Protein AF-A0A2N1TYV4-F1 (afdb_monomer_lite)

Foldseek 3Di:
DDDDDDDDDDDVVVVVVVVVVVVVVPDPPDFDAAPPPRHTDDPPDQADPPPRHGRPPDDDDPPCPPPVVLVVVLCVLLVLLVVLLVVLVVDQLVVSLVCVVVSVVSNVVSVVVLVVSCVVDDPLSVVLSVLSVVSVVLSVVLSVLSVDPAADSQLNQLSSLLVNLLNVLSVVLSVCSVVDDDPVVSVVSVLVSVQSPDKKFFCDQFADFPQWTHGGGWIKGFNDDDDFKTKIWTNGGDDDFIAGNPRDTDGPVPDPHTRIHIDTPVSPCVGIVPVPSD

Structure (mmCIF, N/CA/C/O backbone):
data_AF-A0A2N1TYV4-F1
#
_entry.id   AF-A0A2N1TYV4-F1
#
loop_
_atom_site.group_PDB
_atom_site.id
_atom_site.type_symbol
_atom_site.label_atom_id
_atom_site.label_alt_id
_atom_site.label_comp_id
_atom_site.label_asym_id
_atom_site.label_entity_id
_atom_site.label_seq_id
_atom_site.pdbx_PDB_ins_code
_atom_site.Cartn_x
_atom_site.Cartn_y
_atom_site.Cartn_z
_atom_site.occupancy
_atom_site.B_iso_or_equiv
_atom_site.auth_seq_id
_atom_site.auth_comp_id
_atom_site.auth_asym_id
_atom_site.auth_atom_id
_atom_site.pdbx_PDB_model_num
ATOM 1 N N . MET A 1 1 ? -51.279 -30.678 -18.075 1.00 40.66 1 MET A N 1
ATOM 2 C CA . MET A 1 1 ? -51.394 -30.484 -16.613 1.00 40.66 1 MET A CA 1
ATOM 3 C C . MET A 1 1 ? -51.969 -29.100 -16.368 1.00 40.66 1 MET A C 1
ATOM 5 O O . MET A 1 1 ? -51.316 -28.131 -16.718 1.00 40.66 1 MET A O 1
ATOM 9 N N . ILE A 1 2 ? -53.198 -29.003 -15.857 1.00 36.03 2 ILE A N 1
ATOM 10 C CA . ILE A 1 2 ? -53.849 -27.727 -15.522 1.00 36.03 2 ILE A CA 1
ATOM 11 C C . ILE A 1 2 ? -53.890 -27.646 -13.993 1.00 36.03 2 ILE A C 1
ATOM 13 O O . ILE A 1 2 ? -54.521 -28.488 -13.356 1.00 36.03 2 ILE A O 1
ATOM 17 N N . PHE A 1 3 ? -53.184 -26.678 -13.405 1.00 41.69 3 PHE A N 1
ATOM 18 C CA . PHE A 1 3 ? -53.224 -26.418 -11.964 1.00 41.69 3 PHE A CA 1
ATOM 19 C C . PHE A 1 3 ? -54.455 -25.573 -11.621 1.00 41.69 3 PHE A C 1
ATOM 21 O O . PHE A 1 3 ? -54.620 -24.461 -12.113 1.00 41.69 3 PHE A O 1
ATOM 28 N N . ASN A 1 4 ? -55.313 -26.112 -10.756 1.00 40.22 4 ASN A N 1
ATOM 29 C CA . ASN A 1 4 ? -56.487 -25.438 -10.209 1.00 40.22 4 ASN A CA 1
ATOM 30 C C . ASN A 1 4 ? -56.081 -24.669 -8.940 1.00 40.22 4 ASN A C 1
ATOM 32 O O . ASN A 1 4 ? -55.798 -25.286 -7.913 1.00 40.22 4 ASN A O 1
ATOM 36 N N . TYR A 1 5 ? -56.062 -23.334 -8.986 1.00 46.06 5 TYR A N 1
ATOM 37 C CA . TYR A 1 5 ? -55.876 -22.500 -7.794 1.00 46.06 5 TYR A CA 1
ATOM 38 C C . TYR A 1 5 ? -57.239 -22.167 -7.177 1.00 46.06 5 TYR A C 1
ATOM 40 O O . TYR A 1 5 ? -58.019 -21.384 -7.714 1.00 46.06 5 TYR A O 1
ATOM 48 N N . LYS A 1 6 ? -57.533 -22.777 -6.025 1.00 46.41 6 LYS A N 1
ATOM 49 C CA . LYS A 1 6 ? -58.739 -22.508 -5.235 1.00 46.41 6 LYS A CA 1
ATOM 50 C C . LYS A 1 6 ? -58.488 -21.287 -4.345 1.00 46.41 6 LYS A C 1
ATOM 52 O O . LYS A 1 6 ? -57.764 -21.372 -3.356 1.00 46.41 6 LYS A O 1
ATOM 57 N N . THR A 1 7 ? -59.082 -20.149 -4.687 1.00 46.75 7 THR A N 1
ATOM 58 C CA . THR A 1 7 ? -59.022 -18.916 -3.891 1.00 46.75 7 THR A CA 1
ATOM 59 C C . THR A 1 7 ? -59.848 -19.064 -2.606 1.00 46.75 7 THR A C 1
ATOM 61 O O . THR A 1 7 ? -61.065 -19.251 -2.636 1.00 46.75 7 THR A O 1
ATOM 64 N N . ARG A 1 8 ? -59.191 -19.003 -1.437 1.00 55.41 8 ARG A N 1
ATOM 65 C CA . ARG A 1 8 ? -59.869 -18.891 -0.134 1.00 55.41 8 ARG A CA 1
ATOM 66 C C . ARG A 1 8 ? -60.232 -17.426 0.112 1.00 55.41 8 ARG A C 1
ATOM 68 O O . ARG A 1 8 ? -59.347 -16.582 0.205 1.00 55.41 8 ARG A O 1
ATOM 75 N N . LYS A 1 9 ? -61.529 -17.132 0.243 1.00 54.28 9 LYS A N 1
ATOM 76 C CA . LYS A 1 9 ? -62.036 -15.839 0.728 1.00 54.28 9 LYS A CA 1
ATOM 77 C C . LYS A 1 9 ? -61.594 -15.651 2.182 1.00 54.28 9 LYS A C 1
ATOM 79 O O . LYS A 1 9 ? -62.053 -16.377 3.061 1.00 54.28 9 LYS A O 1
ATOM 84 N N . ILE A 1 10 ? -60.688 -14.707 2.418 1.00 59.56 10 ILE A N 1
ATOM 85 C CA . ILE A 1 10 ? -60.281 -14.286 3.760 1.00 59.56 10 ILE A CA 1
ATOM 86 C C . ILE A 1 10 ? -61.366 -13.347 4.293 1.00 59.56 10 ILE A C 1
ATOM 88 O O . ILE A 1 10 ? -61.727 -12.366 3.645 1.00 59.56 10 ILE A O 1
ATOM 92 N N . ASP A 1 11 ? -61.922 -13.688 5.451 1.00 67.25 11 ASP A N 1
ATOM 93 C CA . ASP A 1 11 ? -63.007 -12.949 6.092 1.00 67.25 11 ASP A CA 1
ATOM 94 C C . ASP A 1 11 ? -62.459 -11.660 6.724 1.00 67.25 11 ASP A C 1
ATOM 96 O O . ASP A 1 11 ? -61.851 -11.676 7.797 1.00 67.25 11 ASP A O 1
ATOM 100 N N . MET A 1 12 ? -62.641 -10.545 6.012 1.00 63.91 12 MET A N 1
ATOM 101 C CA . MET A 1 12 ? -62.013 -9.240 6.260 1.00 63.91 12 MET A CA 1
ATOM 102 C C . MET A 1 12 ? -62.271 -8.685 7.672 1.00 63.91 12 MET A C 1
ATOM 104 O O . MET A 1 12 ? -61.463 -7.925 8.201 1.00 63.91 12 MET A O 1
ATOM 108 N N . LYS A 1 13 ? -63.363 -9.111 8.325 1.00 66.12 13 LYS A N 1
ATOM 109 C CA . LYS A 1 13 ? -63.688 -8.725 9.708 1.00 66.12 13 LYS A CA 1
ATOM 110 C C . LYS A 1 13 ? -62.785 -9.413 10.733 1.00 66.12 13 LYS A C 1
ATOM 112 O O . LYS A 1 13 ? -62.411 -8.792 11.723 1.00 66.12 13 LYS A O 1
ATOM 117 N N . LYS A 1 14 ? -62.392 -10.669 10.488 1.00 65.94 14 LYS A N 1
ATOM 118 C CA . LYS A 1 14 ? -61.470 -11.408 11.368 1.00 65.94 14 LYS A CA 1
ATOM 119 C C . LYS A 1 14 ? -60.041 -10.899 11.227 1.00 65.94 14 LYS A C 1
ATOM 121 O O . LYS A 1 14 ? -59.343 -10.791 12.230 1.00 65.94 14 LYS A O 1
ATOM 126 N N . THR A 1 15 ? -59.628 -10.524 10.016 1.00 69.06 15 THR A N 1
ATOM 127 C CA . THR A 1 15 ? -58.322 -9.892 9.787 1.00 69.06 15 THR A CA 1
ATOM 128 C C . THR A 1 15 ? -58.251 -8.508 10.421 1.00 69.06 15 THR A C 1
ATOM 130 O O . THR A 1 15 ? -57.257 -8.206 11.069 1.00 69.06 15 THR A O 1
ATOM 133 N N . MET A 1 16 ? -59.311 -7.697 10.330 1.00 69.75 16 MET A N 1
ATOM 134 C CA . MET A 1 16 ? -59.330 -6.390 10.995 1.00 69.75 16 MET A CA 1
ATOM 135 C C . MET A 1 16 ? -59.284 -6.527 12.525 1.00 69.75 16 MET A C 1
ATOM 137 O O . MET A 1 16 ? -58.519 -5.819 13.176 1.00 69.75 16 MET A O 1
ATOM 141 N N . LEU A 1 17 ? -60.017 -7.487 13.105 1.00 74.56 17 LEU A N 1
ATOM 142 C CA . LEU A 1 17 ? -59.975 -7.752 14.548 1.00 74.56 17 LEU A CA 1
ATOM 143 C C . LEU A 1 17 ? -58.575 -8.204 15.010 1.00 74.56 17 LEU A C 1
ATOM 145 O O . LEU A 1 17 ? -58.074 -7.709 16.015 1.00 74.56 17 LEU A O 1
ATOM 149 N N . LEU A 1 18 ? -57.924 -9.098 14.256 1.00 73.19 18 LEU A N 1
ATOM 150 C CA . LEU A 1 18 ? -56.581 -9.600 14.572 1.00 73.19 18 LEU A CA 1
ATOM 151 C C . LEU A 1 18 ? -55.498 -8.521 14.449 1.00 73.19 18 LEU A C 1
ATOM 153 O O . LEU A 1 18 ? -54.615 -8.457 15.298 1.00 73.19 18 LEU A O 1
ATOM 157 N N . VAL A 1 19 ? -55.585 -7.643 13.446 1.00 75.88 19 VAL A N 1
ATOM 158 C CA . VAL A 1 19 ? -54.647 -6.518 13.291 1.00 75.88 19 VAL A CA 1
ATOM 159 C C . VAL A 1 19 ? -54.827 -5.501 14.420 1.00 75.88 19 VAL A C 1
ATOM 161 O O . VAL A 1 19 ? -53.843 -5.037 14.989 1.00 75.88 19 VAL A O 1
ATOM 164 N N . THR A 1 20 ? -56.069 -5.207 14.816 1.00 71.62 20 THR A N 1
ATOM 165 C CA . THR A 1 20 ? -56.343 -4.254 15.908 1.00 71.62 20 THR A CA 1
ATOM 166 C C . THR A 1 20 ? -55.883 -4.801 17.267 1.00 71.62 20 THR A C 1
ATOM 168 O O . THR A 1 20 ? -55.319 -4.063 18.072 1.00 71.62 20 THR A O 1
ATOM 171 N N . LEU A 1 21 ? -56.051 -6.107 17.509 1.00 70.38 21 LEU A N 1
ATOM 172 C CA . LEU A 1 21 ? -55.575 -6.768 18.729 1.00 70.38 21 LEU A CA 1
ATOM 173 C C . LEU A 1 21 ? -54.038 -6.841 18.792 1.00 70.38 21 LEU A C 1
ATOM 175 O O . LEU A 1 21 ? -53.466 -6.683 19.866 1.00 70.38 21 LEU A O 1
ATOM 179 N N . ALA A 1 22 ? -53.368 -7.018 17.648 1.00 66.12 22 ALA A N 1
ATOM 180 C CA . ALA A 1 22 ? -51.907 -7.007 17.567 1.00 66.12 22 ALA A CA 1
ATOM 181 C C . ALA A 1 22 ? -51.304 -5.615 17.841 1.00 66.12 22 ALA A C 1
ATOM 183 O O . ALA A 1 22 ? -50.242 -5.523 18.450 1.00 66.12 22 ALA A O 1
ATOM 184 N N . LEU A 1 23 ? -51.992 -4.533 17.455 1.00 62.53 23 LEU A N 1
ATOM 185 C CA . LEU A 1 23 ? -51.553 -3.157 17.727 1.00 62.53 23 LEU A CA 1
ATOM 186 C C . LEU A 1 23 ? -51.703 -2.748 19.203 1.00 62.53 23 LEU A C 1
ATOM 188 O O . LEU A 1 23 ? -50.881 -1.986 19.704 1.00 62.53 23 LEU A O 1
ATOM 192 N N . LEU A 1 24 ? -52.705 -3.270 19.919 1.00 56.00 24 LEU A N 1
ATOM 193 C CA . LEU A 1 24 ? -52.936 -2.953 21.338 1.00 56.00 24 LEU A CA 1
ATOM 194 C C . LEU A 1 24 ? -51.957 -3.647 22.299 1.00 56.00 24 LEU A C 1
ATOM 196 O O . LEU A 1 24 ? -51.773 -3.185 23.421 1.00 56.00 24 LEU A O 1
ATOM 200 N N . LEU A 1 25 ? -51.310 -4.734 21.872 1.00 58.38 25 LEU A N 1
ATOM 201 C CA . LEU A 1 25 ? -50.328 -5.465 22.683 1.00 58.38 25 LEU A CA 1
ATOM 202 C C . LEU A 1 25 ? -48.894 -4.913 22.553 1.00 58.38 25 LEU A C 1
ATOM 204 O O . LEU A 1 25 ? -47.993 -5.419 23.215 1.00 58.38 25 LEU A O 1
ATOM 208 N N . ALA A 1 26 ? -48.672 -3.883 21.726 1.00 53.16 26 ALA A N 1
ATOM 209 C CA . ALA A 1 26 ? -47.344 -3.329 21.445 1.00 53.16 26 ALA A CA 1
ATOM 210 C C . ALA A 1 26 ? -46.964 -2.090 22.286 1.00 53.16 26 ALA A C 1
ATOM 212 O O . ALA A 1 26 ? -45.829 -1.626 22.203 1.00 53.16 26 ALA A O 1
ATOM 213 N N . SER A 1 27 ? -47.866 -1.536 23.105 1.00 47.41 27 SER A N 1
ATOM 214 C CA . SER A 1 27 ? -47.583 -0.340 23.914 1.00 47.41 27 SER A CA 1
ATOM 215 C C . SER A 1 27 ? -47.183 -0.691 25.351 1.00 47.41 27 SER A C 1
ATOM 217 O O . SER A 1 27 ? -47.963 -0.522 26.290 1.00 47.41 27 SER A O 1
ATOM 219 N N . SER A 1 28 ? -45.951 -1.164 25.531 1.00 46.41 28 SER A N 1
ATOM 220 C CA . SER A 1 28 ? -45.325 -1.299 26.851 1.00 46.41 28 SER A CA 1
ATOM 221 C C . SER A 1 28 ? -44.710 0.038 27.274 1.00 46.41 28 SER A C 1
ATOM 223 O O . SER A 1 28 ? -43.524 0.279 27.069 1.00 46.41 28 SER A O 1
ATOM 225 N N . SER A 1 29 ? -45.508 0.938 27.851 1.00 51.38 29 SER A N 1
ATOM 226 C CA . SER A 1 29 ? -44.981 2.155 28.484 1.00 51.38 29 SER A CA 1
ATOM 227 C C . SER A 1 29 ? -44.425 1.812 29.870 1.00 51.38 29 SER A C 1
ATOM 229 O O . SER A 1 29 ? -45.165 1.775 30.854 1.00 51.38 29 SER A O 1
ATOM 231 N N . PHE A 1 30 ? -43.124 1.534 29.960 1.00 55.66 30 PHE A N 1
ATOM 232 C CA . PHE A 1 30 ? -42.442 1.348 31.242 1.00 55.66 30 PHE A CA 1
ATOM 233 C C . PHE A 1 30 ? -42.174 2.712 31.886 1.00 55.66 30 PHE A C 1
ATOM 235 O O . PHE A 1 30 ? -41.224 3.401 31.542 1.00 55.66 30 PHE A O 1
ATOM 242 N N . ALA A 1 31 ? -43.027 3.114 32.829 1.00 57.47 31 ALA A N 1
ATOM 243 C CA . ALA A 1 31 ? -42.798 4.307 33.637 1.00 57.47 31 ALA A CA 1
ATOM 244 C C . ALA A 1 31 ? -41.736 4.030 34.716 1.00 57.47 31 ALA A C 1
ATOM 246 O O . ALA A 1 31 ? -41.945 3.176 35.580 1.00 57.47 31 ALA A O 1
ATOM 247 N N . ALA A 1 32 ? -40.629 4.774 34.705 1.00 69.69 32 ALA A N 1
ATOM 248 C CA . ALA A 1 32 ? -39.629 4.727 35.770 1.00 69.69 32 ALA A CA 1
ATOM 249 C C . ALA A 1 32 ? -40.076 5.564 36.987 1.00 69.69 32 ALA A C 1
ATOM 251 O O . ALA A 1 32 ? -40.566 6.688 36.851 1.00 69.69 32 ALA A O 1
ATOM 252 N N . PHE A 1 33 ? -39.896 5.034 38.199 1.00 80.75 33 PHE A N 1
ATOM 253 C CA . PHE A 1 33 ? -40.205 5.727 39.455 1.00 80.75 33 PHE A CA 1
ATOM 254 C C . PHE A 1 33 ? -38.926 6.006 40.244 1.00 80.75 33 PHE A C 1
ATOM 256 O O . PHE A 1 33 ? -38.007 5.192 40.276 1.00 80.75 33 PHE A O 1
ATOM 263 N N . CYS A 1 34 ? -38.869 7.156 40.917 1.00 83.75 34 CYS A N 1
ATOM 264 C CA . CYS A 1 34 ? -37.735 7.504 41.764 1.00 83.75 34 CYS A CA 1
ATOM 265 C C . CYS A 1 34 ? -37.660 6.594 42.997 1.00 83.75 34 CYS A C 1
ATOM 267 O O . CYS A 1 34 ? -38.568 6.606 43.828 1.00 83.75 34 CYS A O 1
ATOM 269 N N . SER A 1 35 ? -36.536 5.896 43.171 1.00 81.81 35 SER A N 1
ATOM 270 C CA . SER A 1 35 ? -36.273 5.004 44.312 1.00 81.81 35 SER A CA 1
ATOM 271 C C . SER A 1 35 ? -36.321 5.703 45.675 1.00 81.81 35 SER A C 1
ATOM 273 O O . SER A 1 35 ? -36.620 5.068 46.681 1.00 81.81 35 SER A O 1
ATOM 275 N N . LYS A 1 36 ? -36.061 7.017 45.725 1.00 84.06 36 LYS A N 1
ATOM 276 C CA . LYS A 1 36 ? -36.033 7.786 46.978 1.00 84.06 36 LYS A CA 1
ATOM 277 C C . LYS A 1 36 ? -37.386 8.366 47.385 1.00 84.06 36 LYS A C 1
ATOM 279 O O . LYS A 1 36 ? -37.678 8.439 48.572 1.00 84.06 36 LYS A O 1
ATOM 284 N N . CYS A 1 37 ? -38.187 8.846 46.431 1.00 87.62 37 CYS A N 1
ATOM 285 C CA . CYS A 1 37 ? -39.418 9.590 46.745 1.00 87.62 37 CYS A CA 1
ATOM 286 C C . CYS A 1 37 ? -40.684 9.073 46.048 1.00 87.62 37 CYS A C 1
ATOM 288 O O . CYS A 1 37 ? -41.755 9.647 46.244 1.00 87.62 37 CYS A O 1
ATOM 290 N N . GLY A 1 38 ? -40.575 8.039 45.210 1.00 80.31 38 GLY A N 1
ATOM 291 C CA . GLY A 1 38 ? -41.698 7.436 44.489 1.00 80.31 38 GLY A CA 1
ATOM 292 C C . GLY A 1 38 ? -42.293 8.299 43.372 1.00 80.31 38 GLY A C 1
ATOM 293 O O . GLY A 1 38 ? -43.291 7.913 42.772 1.00 80.31 38 GLY A O 1
ATOM 294 N N . TYR A 1 39 ? -41.719 9.469 43.074 1.00 84.25 39 TYR A N 1
ATOM 295 C CA . TYR A 1 39 ? -42.216 10.333 42.003 1.00 84.25 39 TYR A CA 1
ATOM 296 C C . TYR A 1 39 ? -41.942 9.721 40.624 1.00 84.25 39 TYR A C 1
ATOM 298 O O . TYR A 1 39 ? -40.848 9.203 40.384 1.00 84.25 39 TYR A O 1
ATOM 306 N N . LYS A 1 40 ? -42.927 9.800 39.720 1.00 84.06 40 LYS A N 1
ATOM 307 C CA . LYS A 1 40 ? -42.811 9.312 38.342 1.00 84.06 40 LYS A CA 1
ATOM 308 C C . LYS A 1 40 ? -41.812 10.175 37.571 1.00 84.06 40 LYS A C 1
ATOM 310 O O . LYS A 1 40 ? -41.992 11.387 37.455 1.00 84.06 40 LYS A O 1
ATOM 315 N N . ALA A 1 41 ? -40.759 9.545 37.075 1.00 77.25 41 ALA A N 1
ATOM 316 C CA . ALA A 1 41 ? -39.762 10.173 36.229 1.00 77.25 41 ALA A CA 1
ATOM 317 C C . ALA A 1 41 ? -40.273 10.234 34.781 1.00 77.25 41 ALA A C 1
ATOM 319 O O . ALA A 1 41 ? -41.042 9.370 34.359 1.00 77.25 41 ALA A O 1
ATOM 320 N N . GLY A 1 42 ? -39.879 11.269 34.037 1.00 73.38 42 GLY A N 1
ATOM 321 C CA . GLY A 1 42 ? -40.052 11.268 32.583 1.00 73.38 42 GLY A CA 1
ATOM 322 C C . GLY A 1 42 ? -39.060 10.294 31.951 1.00 73.38 42 GLY A C 1
ATOM 323 O O . GLY A 1 42 ? -37.977 10.100 32.510 1.00 73.38 42 GLY A O 1
ATOM 324 N N . ASP A 1 43 ? -39.421 9.720 30.804 1.00 67.31 43 ASP A N 1
ATOM 325 C CA . ASP A 1 43 ? -38.725 8.580 30.184 1.00 67.31 43 ASP A CA 1
ATOM 326 C C . ASP A 1 43 ? -37.226 8.833 29.885 1.00 67.31 43 ASP A C 1
ATOM 328 O O . ASP A 1 43 ? -36.468 7.879 29.758 1.00 67.31 43 ASP A O 1
ATOM 332 N N . GLU A 1 44 ? -36.763 10.094 29.889 1.00 70.94 44 GLU A N 1
ATOM 333 C CA . GLU A 1 44 ? -35.345 10.473 29.712 1.00 70.94 44 GLU A CA 1
ATOM 334 C C . GLU A 1 44 ? -34.773 11.379 30.824 1.00 70.94 44 GLU A C 1
ATOM 336 O O . GLU A 1 44 ? -33.766 12.070 30.654 1.00 70.94 44 GLU A O 1
ATOM 341 N N . SER A 1 45 ? -35.410 11.428 31.996 1.00 68.75 45 SER A N 1
ATOM 342 C CA . SER A 1 45 ? -34.924 12.277 33.092 1.00 68.75 45 SER A CA 1
ATOM 343 C C . SER A 1 45 ? -33.769 11.623 33.866 1.00 68.75 45 SER A C 1
ATOM 345 O O . SER A 1 45 ? -33.939 10.614 34.537 1.00 68.75 45 SER A O 1
ATOM 347 N N . VAL A 1 46 ? -32.578 12.234 33.817 1.00 81.00 46 VAL A N 1
ATOM 348 C CA . VAL A 1 46 ? -31.373 11.784 34.558 1.00 81.00 46 VAL A CA 1
ATOM 349 C C . VAL A 1 46 ? -31.488 12.058 36.069 1.00 81.00 46 VAL A C 1
ATOM 351 O O . VAL A 1 46 ? -30.863 11.398 36.903 1.00 81.00 46 VAL A O 1
ATOM 354 N N . PHE A 1 47 ? -32.325 13.027 36.442 1.00 85.88 47 PHE A N 1
ATOM 355 C CA . PHE A 1 47 ? -32.568 13.430 37.823 1.00 85.88 47 PHE A CA 1
ATOM 356 C C . PHE A 1 47 ? -34.065 13.470 38.113 1.00 85.88 47 PHE A C 1
ATOM 358 O O . PHE A 1 47 ? -34.864 13.907 37.285 1.00 85.88 47 PHE A O 1
ATOM 365 N N . CYS A 1 48 ? -34.451 13.071 39.326 1.00 86.38 48 CYS A N 1
ATOM 366 C CA . CYS A 1 48 ? -35.824 13.233 39.782 1.00 86.38 48 CYS A CA 1
ATOM 367 C C . CYS A 1 48 ? -36.161 14.723 39.925 1.00 86.38 48 CYS A C 1
ATOM 369 O O . CYS A 1 48 ? -35.589 15.412 40.771 1.00 86.38 48 CYS A O 1
ATOM 371 N N . SER A 1 49 ? -37.155 15.198 39.175 1.00 85.81 49 SER A N 1
ATOM 372 C CA . SER A 1 49 ? -37.608 16.596 39.207 1.00 85.81 49 SER A CA 1
ATOM 373 C C . SER A 1 49 ? -38.192 17.042 40.552 1.00 85.81 49 SER A C 1
ATOM 375 O O . SER A 1 49 ? -38.333 18.238 40.787 1.00 85.81 49 SER A O 1
ATOM 377 N N . LYS A 1 50 ? -38.519 16.102 41.450 1.00 86.81 50 LYS A N 1
ATOM 378 C CA . LYS A 1 50 ? -39.094 16.403 42.766 1.00 86.81 50 LYS A CA 1
ATOM 379 C C . LYS A 1 50 ? -38.070 16.436 43.901 1.00 86.81 50 LYS A C 1
ATOM 381 O O . LYS A 1 50 ? -38.173 17.288 44.774 1.00 86.81 50 LYS A O 1
ATOM 386 N N . CYS A 1 51 ? -37.114 15.506 43.934 1.00 87.81 51 CYS A N 1
ATOM 387 C CA . CYS A 1 51 ? -36.173 15.381 45.059 1.00 87.81 51 CYS A CA 1
ATOM 388 C C . CYS A 1 51 ? -34.695 15.512 44.664 1.00 87.81 51 CYS A C 1
ATOM 390 O O . CYS A 1 51 ? -33.824 15.292 45.506 1.00 87.81 51 CYS A O 1
ATOM 392 N N . GLY A 1 52 ? -34.404 15.797 43.389 1.00 80.31 52 GLY A N 1
ATOM 393 C CA . GLY A 1 52 ? -33.050 16.006 42.863 1.00 80.31 52 GLY A CA 1
ATOM 394 C C . GLY A 1 52 ? -32.146 14.771 42.900 1.00 80.31 52 GLY A C 1
ATOM 395 O O . GLY A 1 52 ? -30.960 14.862 42.605 1.00 80.31 52 GLY A O 1
ATOM 396 N N . THR A 1 53 ? -32.675 13.608 43.285 1.00 85.44 53 THR A N 1
ATOM 397 C CA . THR A 1 53 ? -31.891 12.371 43.363 1.00 85.44 53 THR A CA 1
ATOM 398 C C . THR A 1 53 ? -31.624 11.861 41.958 1.00 85.44 53 THR A C 1
ATOM 400 O O . THR A 1 53 ? -32.557 11.762 41.155 1.00 85.44 53 THR A O 1
ATOM 403 N N . LYS A 1 54 ? -30.349 11.577 41.668 1.00 84.06 54 LYS A N 1
ATOM 404 C CA . LYS A 1 54 ? -29.931 10.953 40.414 1.00 84.06 54 LYS A CA 1
ATOM 405 C C . LYS A 1 54 ? -30.669 9.627 40.288 1.00 84.06 54 LYS A C 1
ATOM 407 O O . LYS A 1 54 ? -30.685 8.839 41.231 1.00 84.06 54 LYS A O 1
ATOM 412 N N . LEU A 1 55 ? -31.355 9.440 39.171 1.00 82.75 55 LEU A N 1
ATOM 413 C CA . LEU A 1 55 ? -32.002 8.172 38.896 1.00 82.75 55 LEU A CA 1
ATOM 414 C C . LEU A 1 55 ? -30.908 7.254 38.375 1.00 82.75 55 LEU A C 1
ATOM 416 O O . LEU A 1 55 ? -30.280 7.552 37.358 1.00 82.75 55 LEU A O 1
ATOM 420 N N . ASP A 1 56 ? -30.631 6.185 39.117 1.00 66.00 56 ASP A N 1
ATOM 421 C CA . ASP A 1 56 ? -29.758 5.122 38.646 1.00 66.00 56 ASP A CA 1
ATOM 422 C C . ASP A 1 56 ? -30.485 4.457 37.481 1.00 66.00 56 ASP A C 1
ATOM 424 O O . ASP A 1 56 ? -31.324 3.576 37.659 1.00 66.00 56 ASP A O 1
ATOM 428 N N . GLY A 1 57 ? -30.228 4.957 36.273 1.00 60.72 57 GLY A N 1
ATOM 429 C CA . GLY A 1 57 ? -30.587 4.280 35.042 1.00 60.72 57 GLY A CA 1
ATOM 430 C C . GLY A 1 57 ? -29.851 2.949 35.025 1.00 60.72 57 GLY A C 1
ATOM 431 O O . GLY A 1 57 ? -28.710 2.866 34.582 1.00 60.72 57 GLY A O 1
ATOM 432 N N . SER A 1 58 ? -30.467 1.918 35.591 1.00 45.53 58 SER A N 1
ATOM 433 C CA . SER A 1 58 ? -29.927 0.571 35.588 1.00 45.53 58 SER A CA 1
ATOM 434 C C . SER A 1 58 ? -31.069 -0.432 35.632 1.00 45.53 58 SER A C 1
ATOM 436 O O . SER A 1 58 ? -31.821 -0.485 36.600 1.00 45.53 58 SER A O 1
ATOM 438 N N . ALA A 1 59 ? -31.192 -1.266 34.603 1.00 41.44 59 ALA A N 1
ATOM 439 C CA . ALA A 1 59 ? -30.449 -2.523 34.621 1.00 41.44 59 ALA A CA 1
ATOM 440 C C . ALA A 1 59 ? -30.735 -3.364 33.363 1.00 41.44 59 ALA A C 1
ATOM 442 O O . ALA A 1 59 ? -31.872 -3.463 32.913 1.00 41.44 59 ALA A O 1
ATOM 443 N N . ALA A 1 60 ? -29.677 -4.026 32.885 1.00 36.78 60 ALA A N 1
ATOM 444 C CA . ALA A 1 60 ? -29.664 -5.132 31.927 1.00 36.78 60 ALA A CA 1
ATOM 445 C C . ALA A 1 60 ? -29.934 -4.801 30.446 1.00 36.78 60 ALA A C 1
ATOM 447 O O . ALA A 1 60 ? -30.864 -5.300 29.825 1.00 36.78 60 ALA A O 1
ATOM 448 N N . ASN A 1 61 ? -28.991 -4.098 29.826 1.00 34.22 61 ASN A N 1
ATOM 449 C CA . ASN A 1 61 ? -28.245 -4.796 28.784 1.00 34.22 61 ASN A CA 1
ATOM 450 C C . ASN A 1 61 ? -26.795 -4.856 29.249 1.00 34.22 61 ASN A C 1
ATOM 452 O O . ASN A 1 61 ? -26.199 -3.829 29.574 1.00 34.22 61 ASN A O 1
ATOM 456 N N . ASP A 1 62 ? -26.283 -6.078 29.347 1.00 38.25 62 ASP A N 1
ATOM 457 C CA . ASP A 1 62 ? -24.872 -6.383 29.524 1.00 38.25 62 ASP A CA 1
ATOM 458 C C . ASP A 1 62 ? -24.003 -5.516 28.615 1.00 38.25 62 ASP A C 1
ATOM 460 O O . ASP A 1 62 ? -24.450 -5.045 27.570 1.00 38.25 62 ASP A O 1
ATOM 464 N N . SER A 1 63 ? -22.741 -5.365 29.002 1.00 40.25 63 SER A N 1
ATOM 465 C CA . SER A 1 63 ? -21.617 -4.877 28.207 1.00 40.25 63 SER A CA 1
ATOM 466 C C . SER A 1 63 ? -21.636 -5.355 26.744 1.00 40.25 63 SER A C 1
ATOM 468 O O . SER A 1 63 ? -20.924 -6.272 26.343 1.00 40.25 63 SER A O 1
ATOM 470 N N . LYS A 1 64 ? -22.440 -4.676 25.940 1.00 38.22 64 LYS A N 1
ATOM 471 C CA . LYS A 1 64 ? -22.280 -4.425 24.523 1.00 38.22 64 LYS A CA 1
ATOM 472 C C . LYS A 1 64 ? -22.211 -2.912 24.430 1.00 38.22 64 LYS A C 1
ATOM 474 O O . LYS A 1 64 ? -23.198 -2.257 24.115 1.00 38.22 64 LYS A O 1
ATOM 479 N N . HIS A 1 65 ? -21.030 -2.354 24.695 1.00 45.66 65 HIS A N 1
ATOM 480 C CA . HIS A 1 65 ? -20.621 -1.245 23.840 1.00 45.66 65 HIS A CA 1
ATOM 481 C C . HIS A 1 65 ? -20.784 -1.815 22.432 1.00 45.66 65 HIS A C 1
ATOM 483 O O . HIS A 1 65 ? -20.201 -2.867 22.148 1.00 45.66 65 HIS A O 1
ATOM 489 N N . SER A 1 66 ? -21.763 -1.316 21.673 1.00 59.53 66 SER A N 1
ATOM 490 C CA . SER A 1 66 ? -22.179 -2.020 20.469 1.00 59.53 66 SER A CA 1
ATOM 491 C C . SER A 1 66 ? -20.947 -2.110 19.575 1.00 59.53 66 SER A C 1
ATOM 493 O O . SER A 1 66 ? -20.186 -1.154 19.470 1.00 59.53 66 SER A O 1
ATOM 495 N N . GLU A 1 67 ? -20.689 -3.275 18.992 1.00 64.38 67 GLU A N 1
ATOM 496 C CA . GLU A 1 67 ? -19.560 -3.480 18.079 1.00 64.38 67 GLU A CA 1
ATOM 497 C C . GLU A 1 67 ? -19.518 -2.394 16.982 1.00 64.38 67 GLU A C 1
ATOM 499 O O . GLU A 1 67 ? -18.456 -1.940 16.560 1.00 64.38 67 GLU A O 1
ATOM 504 N N . THR A 1 68 ? -20.698 -1.898 16.605 1.00 71.25 68 THR A N 1
ATOM 505 C CA . THR A 1 68 ? -20.916 -0.748 15.722 1.00 71.25 68 THR A CA 1
ATOM 506 C C . THR A 1 68 ? -20.341 0.562 16.276 1.00 71.25 68 THR A C 1
ATOM 508 O O . THR A 1 68 ? -19.803 1.358 15.512 1.00 71.25 68 THR A O 1
ATOM 511 N N . ASP A 1 69 ? -20.415 0.788 17.588 1.00 85.38 69 ASP A N 1
ATOM 512 C CA . ASP A 1 69 ? -19.957 2.012 18.256 1.00 85.38 69 ASP A CA 1
ATOM 513 C C . ASP A 1 69 ? -18.426 2.071 18.290 1.00 85.38 69 ASP A C 1
ATOM 515 O O . ASP A 1 69 ? -17.834 3.116 18.023 1.00 85.38 69 ASP A O 1
ATOM 519 N N . THR A 1 70 ? -17.768 0.939 18.569 1.00 91.88 70 THR A N 1
ATOM 520 C CA . THR A 1 70 ? -16.300 0.846 18.550 1.00 91.88 70 THR A CA 1
ATOM 521 C C . THR A 1 70 ? -15.756 1.042 17.138 1.00 91.88 70 THR A C 1
ATOM 523 O O . THR A 1 70 ? -14.786 1.774 16.955 1.00 91.88 70 THR A O 1
ATOM 526 N N . LEU A 1 71 ? -16.398 0.454 16.123 1.00 94.12 71 LEU A N 1
ATOM 527 C CA . LEU A 1 71 ? -16.000 0.651 14.728 1.00 94.12 71 LEU A CA 1
ATOM 528 C C . LEU A 1 71 ? -16.179 2.094 14.258 1.00 94.12 71 LEU A C 1
ATOM 530 O O . LEU A 1 71 ? -15.292 2.618 13.585 1.00 94.12 71 LEU A O 1
ATOM 534 N N . ALA A 1 72 ? -17.285 2.741 14.631 1.00 94.25 72 ALA A N 1
ATOM 535 C CA . ALA A 1 72 ? -17.507 4.149 14.321 1.00 94.25 72 ALA A CA 1
ATOM 536 C C . ALA A 1 72 ? -16.427 5.036 14.956 1.00 94.25 72 ALA A C 1
ATOM 538 O O . ALA A 1 72 ? -15.904 5.936 14.302 1.00 94.25 72 ALA A O 1
ATOM 539 N N . LEU A 1 73 ? -16.042 4.742 16.201 1.00 95.44 73 LEU A N 1
ATOM 540 C CA . LEU A 1 73 ? -14.970 5.457 16.883 1.00 95.44 73 LEU A CA 1
ATOM 541 C C . LEU A 1 73 ? -13.602 5.227 16.217 1.00 95.44 73 LEU A C 1
ATOM 543 O O . LEU A 1 73 ? -12.842 6.174 16.048 1.00 95.44 73 LEU A O 1
ATOM 547 N N . ILE A 1 74 ? -13.286 3.997 15.799 1.00 97.25 74 ILE A N 1
ATOM 548 C CA . ILE A 1 74 ? -12.054 3.702 15.044 1.00 97.25 74 ILE A CA 1
ATOM 549 C C . ILE A 1 74 ? -12.026 4.505 13.737 1.00 97.25 74 ILE A C 1
ATOM 551 O O . ILE A 1 74 ? -11.021 5.146 13.436 1.00 97.25 74 ILE A O 1
ATOM 555 N N . ASP A 1 75 ? -13.123 4.499 12.976 1.00 96.50 75 ASP A N 1
ATOM 556 C CA . ASP A 1 75 ? -13.214 5.225 11.706 1.00 96.50 75 ASP A CA 1
ATOM 557 C C . ASP A 1 75 ? -13.066 6.744 11.891 1.00 96.50 75 ASP A C 1
ATOM 559 O O . ASP A 1 75 ? -12.376 7.381 11.096 1.00 96.50 75 ASP A O 1
ATOM 563 N N . ASP A 1 76 ? -13.642 7.307 12.957 1.00 97.00 76 ASP A N 1
ATOM 564 C CA . ASP A 1 76 ? -13.461 8.711 13.348 1.00 97.00 76 ASP A CA 1
ATOM 565 C C . ASP A 1 76 ? -11.989 9.028 13.653 1.00 97.00 76 ASP A C 1
ATOM 567 O O . ASP A 1 76 ? -11.399 9.938 13.067 1.00 97.00 76 ASP A O 1
ATOM 571 N N . LYS A 1 77 ? -11.333 8.226 14.501 1.00 97.94 77 LYS A N 1
ATOM 572 C CA . LYS A 1 77 ? -9.933 8.479 14.880 1.00 97.94 77 LYS A CA 1
ATOM 573 C C . LYS A 1 77 ? -8.952 8.309 13.723 1.00 97.94 77 LYS A C 1
ATOM 575 O O . LYS A 1 77 ? -7.921 8.986 13.701 1.00 97.94 77 LYS A O 1
ATOM 580 N N . PHE A 1 78 ? -9.278 7.476 12.740 1.00 98.44 78 PHE A N 1
ATOM 581 C CA . PHE A 1 78 ? -8.493 7.310 11.518 1.00 98.44 78 PHE A CA 1
ATOM 582 C C . PHE A 1 78 ? -8.983 8.156 10.332 1.00 98.44 78 PHE A C 1
ATOM 584 O O . PHE A 1 78 ? -8.404 8.044 9.246 1.00 98.44 78 PHE A O 1
ATOM 591 N N . SER A 1 79 ? -9.962 9.053 10.512 1.00 98.00 79 SER A N 1
ATOM 592 C CA . SER A 1 79 ? -10.435 9.932 9.432 1.00 98.00 79 SER A CA 1
ATOM 593 C C . SER A 1 79 ? -9.299 10.708 8.749 1.00 98.00 79 SER A C 1
ATOM 595 O O . SER A 1 79 ? -9.262 10.680 7.522 1.00 98.00 79 SER A O 1
ATOM 597 N N . PRO A 1 80 ? -8.284 11.265 9.454 1.00 98.44 80 PRO A N 1
ATOM 598 C CA . PRO A 1 80 ? -7.200 11.988 8.786 1.00 98.44 80 PRO A CA 1
ATOM 599 C C . PRO A 1 80 ? -6.384 11.115 7.822 1.00 98.44 80 PRO A C 1
ATOM 601 O O . PRO A 1 80 ? -5.871 11.608 6.819 1.00 98.44 80 PRO A O 1
ATOM 604 N N . VAL A 1 81 ? -6.271 9.811 8.102 1.00 98.38 81 VAL A N 1
ATOM 605 C CA . VAL A 1 81 ? -5.582 8.850 7.227 1.00 98.38 81 VAL A CA 1
ATOM 606 C C . VAL A 1 81 ? -6.403 8.605 5.962 1.00 98.38 81 VAL A C 1
ATOM 608 O O . VAL A 1 81 ? -5.854 8.594 4.861 1.00 98.38 81 VAL A O 1
ATOM 611 N N . ASN A 1 82 ? -7.719 8.437 6.111 1.00 97.81 82 ASN A N 1
ATOM 612 C CA . ASN A 1 82 ? -8.641 8.246 4.991 1.00 97.81 82 ASN A CA 1
ATOM 613 C C . ASN A 1 82 ? -8.750 9.509 4.126 1.00 97.81 82 ASN A C 1
ATOM 615 O O . ASN A 1 82 ? -8.689 9.424 2.901 1.00 97.81 82 ASN A O 1
ATOM 619 N N . ASP A 1 83 ? -8.848 10.677 4.755 1.00 97.75 83 ASP A N 1
ATOM 620 C CA . ASP A 1 83 ? -8.939 11.962 4.070 1.00 97.75 83 ASP A CA 1
ATOM 621 C C . ASP A 1 83 ? -7.663 12.244 3.267 1.00 97.75 83 ASP A C 1
ATOM 623 O O . ASP A 1 83 ? -7.738 12.692 2.119 1.00 97.75 83 ASP A O 1
ATOM 627 N N . PHE A 1 84 ? -6.485 11.916 3.815 1.00 97.56 84 PHE A N 1
ATOM 628 C CA . PHE A 1 84 ? -5.237 12.047 3.066 1.00 97.56 84 PHE A CA 1
ATOM 629 C C . PHE A 1 84 ? -5.134 11.043 1.914 1.00 97.56 84 PHE A C 1
ATOM 631 O O . PHE A 1 84 ? -4.679 11.406 0.833 1.00 97.56 84 PHE A O 1
ATOM 638 N N . GLU A 1 85 ? -5.590 9.800 2.086 1.00 97.06 85 GLU A N 1
ATOM 639 C CA . GLU A 1 85 ? -5.671 8.851 0.971 1.00 97.06 85 GLU A CA 1
ATOM 640 C C . GLU A 1 85 ? -6.562 9.389 -0.167 1.00 97.06 85 GLU A C 1
ATOM 642 O O . GLU A 1 85 ? -6.163 9.361 -1.332 1.00 97.06 85 GLU A O 1
ATOM 647 N N . ILE A 1 86 ? -7.748 9.919 0.152 1.00 95.69 86 ILE A N 1
ATOM 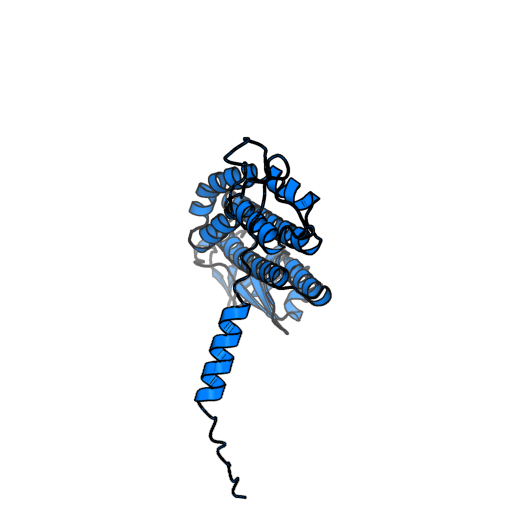648 C CA . ILE A 1 86 ? -8.646 10.534 -0.840 1.00 95.69 86 ILE A CA 1
ATOM 649 C C . ILE A 1 86 ? -7.952 11.715 -1.533 1.00 95.69 86 ILE A C 1
ATOM 651 O O . ILE A 1 86 ? -8.050 11.886 -2.755 1.00 95.69 86 ILE A O 1
ATOM 655 N N . PHE A 1 87 ? -7.209 12.516 -0.769 1.00 94.94 87 PHE A N 1
ATOM 656 C CA . PHE A 1 87 ? -6.416 13.610 -1.310 1.00 94.94 87 PHE A CA 1
ATOM 657 C C . PHE A 1 87 ? -5.355 13.116 -2.303 1.00 94.94 87 PHE A C 1
ATOM 659 O O . PHE A 1 87 ? -5.222 13.686 -3.386 1.00 94.94 87 PHE A O 1
ATOM 666 N N . VAL A 1 88 ? -4.666 12.013 -1.991 1.00 92.31 88 VAL A N 1
ATOM 667 C CA . VAL A 1 88 ? -3.689 11.374 -2.887 1.00 92.31 88 VAL A CA 1
ATOM 668 C C . VAL A 1 88 ? -4.324 10.945 -4.210 1.00 92.31 88 VAL A C 1
ATOM 670 O O . VAL A 1 88 ? -3.709 11.132 -5.255 1.00 92.31 88 VAL A O 1
ATOM 673 N N . TYR A 1 89 ? -5.556 10.428 -4.211 1.00 90.88 89 TYR A N 1
ATOM 674 C CA . TYR A 1 89 ? -6.230 10.040 -5.459 1.00 90.88 89 TYR A CA 1
ATOM 675 C C . TYR A 1 89 ? -6.677 11.218 -6.330 1.00 90.88 89 TYR A C 1
ATOM 677 O O . TYR A 1 89 ? -6.905 11.040 -7.526 1.00 90.88 89 TYR A O 1
ATOM 685 N N . SER A 1 90 ? -6.827 12.405 -5.746 1.00 90.44 90 SER A N 1
ATOM 686 C CA . SER A 1 90 ? -7.369 13.589 -6.425 1.00 90.44 90 SER A CA 1
ATOM 687 C C . SER A 1 90 ? -6.319 14.653 -6.751 1.00 90.44 90 SER A C 1
ATOM 689 O O . SER A 1 90 ? -6.632 15.633 -7.425 1.00 90.44 90 SER A O 1
ATOM 691 N N . SER A 1 91 ? -5.077 14.463 -6.303 1.00 90.38 91 SER A N 1
ATOM 692 C CA . SER A 1 91 ? -4.010 15.460 -6.383 1.00 90.38 91 SER A CA 1
ATOM 693 C C . SER A 1 91 ? -2.729 14.893 -6.992 1.00 90.38 91 SER A C 1
ATOM 695 O O . SER A 1 91 ? -2.493 13.689 -7.015 1.00 90.38 91 SER A O 1
ATOM 697 N N . ASN A 1 92 ? -1.864 15.779 -7.488 1.00 89.12 92 ASN A N 1
ATOM 698 C CA . ASN A 1 92 ? -0.510 15.397 -7.885 1.00 89.12 92 ASN A CA 1
ATOM 699 C C . ASN A 1 92 ? 0.411 15.310 -6.653 1.00 89.12 92 ASN A C 1
ATOM 701 O O . ASN A 1 92 ? 0.149 15.925 -5.617 1.00 89.12 92 ASN A O 1
ATOM 705 N N . TYR A 1 93 ? 1.534 14.602 -6.790 1.00 87.44 93 TYR A N 1
ATOM 706 C CA . TYR A 1 93 ? 2.447 14.345 -5.675 1.00 87.44 93 TYR A CA 1
ATOM 707 C C . TYR A 1 93 ? 3.034 15.615 -5.029 1.00 87.44 93 TYR A C 1
ATOM 709 O O . TYR A 1 93 ? 3.277 15.612 -3.825 1.00 87.44 93 TYR A O 1
ATOM 717 N N . LEU A 1 94 ? 3.237 16.712 -5.777 1.00 89.88 94 LEU A N 1
ATOM 718 C CA . LEU A 1 94 ? 3.750 17.971 -5.213 1.00 89.88 94 LEU A CA 1
ATOM 719 C C . LEU A 1 94 ? 2.733 18.581 -4.248 1.00 89.88 94 LEU A C 1
ATOM 721 O O . LEU A 1 94 ? 3.081 19.000 -3.145 1.00 89.88 94 LEU A O 1
ATOM 725 N N . THR A 1 95 ? 1.461 18.592 -4.647 1.00 93.00 95 THR A N 1
ATOM 726 C CA . THR A 1 95 ? 0.369 19.058 -3.792 1.00 93.00 95 THR A CA 1
ATOM 727 C C . THR A 1 95 ? 0.202 18.150 -2.570 1.00 93.00 95 THR A C 1
ATOM 729 O O . THR A 1 95 ? 0.014 18.654 -1.463 1.00 93.00 95 THR A O 1
ATOM 732 N N . CYS A 1 96 ? 0.343 16.829 -2.732 1.00 93.00 96 CYS A N 1
ATOM 733 C CA . CYS A 1 96 ? 0.314 15.883 -1.613 1.00 93.00 96 CYS A CA 1
ATOM 734 C C . CYS A 1 96 ? 1.414 16.163 -0.582 1.00 93.00 96 CYS A C 1
ATOM 736 O O . CYS A 1 96 ? 1.122 16.203 0.611 1.00 93.00 96 CYS A O 1
ATOM 738 N N . VAL A 1 97 ? 2.650 16.424 -1.023 1.00 94.00 97 VAL A N 1
ATOM 739 C CA . VAL A 1 97 ? 3.768 16.784 -0.131 1.00 94.00 97 VAL A CA 1
ATOM 740 C C . VAL A 1 97 ? 3.461 18.048 0.665 1.00 94.00 97 VAL A C 1
ATOM 742 O O . VAL A 1 97 ? 3.663 18.070 1.876 1.00 94.00 97 VAL A O 1
ATOM 745 N N . ALA A 1 98 ? 2.941 19.087 0.007 1.00 95.25 98 ALA A N 1
ATOM 746 C CA . ALA A 1 98 ? 2.622 20.349 0.672 1.00 95.25 98 ALA A CA 1
ATOM 747 C C . ALA A 1 98 ? 1.528 20.196 1.743 1.00 95.25 98 ALA A C 1
ATOM 749 O O . ALA A 1 98 ? 1.562 20.889 2.758 1.00 95.25 98 ALA A O 1
ATOM 750 N N . LYS A 1 99 ? 0.567 19.288 1.529 1.00 96.25 99 LYS A N 1
ATOM 751 C CA . LYS A 1 99 ? -0.563 19.062 2.441 1.00 96.25 99 LYS A CA 1
ATOM 752 C C . LYS A 1 99 ? -0.313 18.030 3.534 1.00 96.25 99 LYS A C 1
ATOM 754 O O . LYS A 1 99 ? -0.980 18.090 4.565 1.00 96.25 99 LYS A O 1
ATOM 759 N N . PHE A 1 100 ? 0.650 17.128 3.357 1.00 96.81 100 PHE A N 1
ATOM 760 C CA . PHE A 1 100 ? 0.942 16.062 4.317 1.00 96.81 100 PHE A CA 1
ATOM 761 C C . PHE A 1 100 ? 1.093 16.530 5.782 1.00 96.81 100 PHE A C 1
ATOM 763 O O . PHE A 1 100 ? 0.494 15.892 6.653 1.00 96.81 100 PHE A O 1
ATOM 770 N N . PRO A 1 101 ? 1.796 17.644 6.097 1.00 97.75 101 PRO A N 1
ATOM 771 C CA . PRO A 1 101 ? 1.960 18.085 7.484 1.00 97.75 101 PRO A CA 1
ATOM 772 C C . PRO A 1 101 ? 0.636 18.376 8.207 1.00 97.75 101 PRO A C 1
ATOM 774 O O . PRO A 1 101 ? 0.523 18.116 9.404 1.00 97.75 101 PRO A O 1
ATOM 777 N N . GLU A 1 102 ? -0.383 18.874 7.495 1.00 97.44 102 GLU A N 1
ATOM 778 C CA . GLU A 1 102 ? -1.708 19.149 8.071 1.00 97.44 102 GLU A CA 1
ATOM 779 C C . GLU A 1 102 ? -2.370 17.847 8.550 1.00 97.44 102 GLU A C 1
ATOM 781 O O . GLU A 1 102 ? -2.808 17.752 9.699 1.00 97.44 102 GLU A O 1
ATOM 786 N N . PHE A 1 103 ? -2.364 16.810 7.707 1.00 97.88 103 PHE A N 1
ATOM 787 C CA . PHE A 1 103 ? -2.910 15.493 8.043 1.00 97.88 103 PHE A CA 1
ATOM 788 C C . PHE A 1 103 ? -2.102 14.786 9.130 1.00 97.88 103 PHE A C 1
ATOM 790 O O . PHE A 1 103 ? -2.682 14.164 10.018 1.00 97.88 103 PHE A O 1
ATOM 797 N N . GLN A 1 104 ? -0.775 14.929 9.116 1.00 97.88 104 GLN A N 1
ATOM 798 C CA . GLN A 1 104 ? 0.093 14.377 10.153 1.00 97.88 104 GLN A CA 1
ATOM 799 C C . GLN A 1 104 ? -0.217 14.967 11.531 1.00 97.88 104 GLN A C 1
ATOM 801 O O . GLN A 1 104 ? -0.290 14.228 12.511 1.00 97.88 104 GLN A O 1
ATOM 806 N N . ILE A 1 105 ? -0.440 16.281 11.627 1.00 98.06 105 ILE A N 1
ATOM 807 C CA . ILE A 1 105 ? -0.826 16.924 12.889 1.00 98.06 105 ILE A CA 1
ATOM 808 C C . ILE A 1 105 ? -2.168 16.378 13.388 1.00 98.06 105 ILE A C 1
ATOM 810 O O . ILE A 1 105 ? -2.304 16.101 14.579 1.00 98.06 105 ILE A O 1
ATOM 814 N N . LEU A 1 106 ? -3.154 16.225 12.499 1.00 97.69 106 LEU A N 1
ATOM 815 C CA . LEU A 1 106 ? -4.467 15.683 12.856 1.00 97.69 106 LEU A CA 1
ATOM 816 C C . LEU A 1 106 ? -4.372 14.226 13.321 1.00 97.69 106 LEU A C 1
ATOM 818 O O . LEU A 1 106 ? -4.901 13.895 14.378 1.00 97.69 106 LEU A O 1
ATOM 822 N N . PHE A 1 107 ? -3.642 13.381 12.592 1.00 98.12 107 PHE A N 1
ATOM 823 C CA . PHE A 1 107 ? -3.429 11.991 12.980 1.00 98.12 107 PHE A CA 1
ATOM 824 C C . PHE A 1 107 ? -2.712 11.880 14.332 1.00 98.12 107 PHE A C 1
ATOM 826 O O . PHE A 1 107 ? -3.162 11.157 15.218 1.00 98.12 107 PHE A O 1
ATOM 833 N N . ASN A 1 108 ? -1.654 12.670 14.544 1.00 97.75 108 ASN A N 1
ATOM 834 C CA . ASN A 1 108 ? -0.890 12.662 15.792 1.00 97.75 108 ASN A CA 1
ATOM 835 C C . ASN A 1 108 ? -1.728 13.060 17.017 1.00 97.75 108 ASN A C 1
ATOM 837 O O . ASN A 1 108 ? -1.467 12.570 18.115 1.00 97.75 108 ASN A O 1
ATOM 841 N N . LYS A 1 109 ? -2.740 13.924 16.850 1.00 97.94 109 LYS A N 1
ATOM 842 C CA . LYS A 1 109 ? -3.680 14.266 17.931 1.00 97.94 109 LYS A CA 1
ATOM 843 C C . LYS A 1 109 ? -4.521 13.067 18.372 1.00 97.94 109 LYS A C 1
ATOM 845 O O . LYS A 1 109 ? -4.856 12.988 19.549 1.00 97.94 109 LYS A O 1
ATOM 850 N N . ASN A 1 110 ? -4.811 12.141 17.460 1.00 97.62 110 ASN A N 1
ATOM 851 C CA . ASN A 1 110 ? -5.667 10.986 17.717 1.00 97.62 110 ASN A CA 1
ATOM 852 C C . ASN A 1 110 ? -4.904 9.771 18.273 1.00 97.62 110 ASN A C 1
ATOM 854 O O . ASN A 1 110 ? -5.548 8.855 18.772 1.00 97.62 110 ASN A O 1
ATOM 858 N N . ILE A 1 111 ? -3.563 9.747 18.228 1.00 96.88 111 ILE A N 1
ATOM 859 C CA . ILE A 1 111 ? -2.753 8.568 18.609 1.00 96.88 111 ILE A CA 1
ATOM 860 C C . ILE A 1 111 ? -3.101 8.048 20.009 1.00 96.88 111 ILE A C 1
ATOM 862 O O . ILE A 1 111 ? -3.326 6.853 20.171 1.00 96.88 111 ILE A O 1
ATOM 866 N N . LYS A 1 112 ? -3.195 8.932 21.011 1.00 96.69 112 LYS A N 1
ATOM 867 C CA . LYS A 1 112 ? -3.498 8.517 22.392 1.00 96.69 112 LYS A CA 1
ATOM 868 C C . LYS A 1 112 ? -4.866 7.844 22.503 1.00 96.69 112 LYS A C 1
ATOM 870 O O . LYS A 1 112 ? -4.981 6.801 23.137 1.00 96.69 112 LYS A O 1
ATOM 875 N N . ASP A 1 113 ? -5.871 8.406 21.840 1.00 96.38 113 ASP A N 1
ATOM 876 C CA . ASP A 1 113 ? -7.221 7.845 21.823 1.00 96.38 113 ASP A CA 1
ATOM 877 C C . ASP A 1 113 ? -7.234 6.484 21.110 1.00 96.38 113 ASP A C 1
ATOM 879 O O . ASP A 1 113 ? -7.869 5.543 21.579 1.00 96.38 113 ASP A O 1
ATOM 883 N N . ILE A 1 114 ? -6.494 6.347 20.001 1.00 97.69 114 ILE A N 1
ATOM 884 C CA . ILE A 1 114 ? -6.361 5.075 19.274 1.00 97.69 114 ILE A CA 1
ATOM 885 C C . ILE A 1 114 ? -5.728 4.006 20.173 1.00 97.69 114 ILE A C 1
ATOM 887 O O . ILE A 1 114 ? -6.233 2.887 20.229 1.00 97.69 114 ILE A O 1
ATOM 891 N N . GLU A 1 115 ? -4.666 4.341 20.908 1.00 96.69 115 GLU A N 1
ATOM 892 C CA . GLU A 1 115 ? -4.014 3.422 21.851 1.00 96.69 115 GLU A CA 1
ATOM 893 C C . GLU A 1 115 ? -4.952 2.990 22.993 1.00 96.69 115 GLU A C 1
ATOM 895 O O . GLU A 1 115 ? -4.885 1.852 23.464 1.00 96.69 115 GLU A O 1
ATOM 900 N N . GLU A 1 116 ? -5.829 3.876 23.467 1.00 96.00 116 GLU A N 1
ATOM 901 C CA . GLU A 1 116 ? -6.839 3.548 24.481 1.00 96.00 116 GLU A CA 1
ATOM 902 C C . GLU A 1 116 ? -7.927 2.615 23.939 1.00 96.00 116 GLU A C 1
ATOM 904 O O . GLU A 1 116 ? -8.274 1.625 24.594 1.00 96.00 116 GLU A O 1
ATOM 909 N N . ILE A 1 117 ? -8.408 2.874 22.719 1.00 95.50 117 ILE A N 1
ATOM 910 C CA . ILE A 1 117 ? -9.341 1.987 22.014 1.00 95.50 117 ILE A CA 1
ATOM 911 C C . ILE A 1 117 ? -8.695 0.612 21.829 1.00 95.50 117 ILE A C 1
ATOM 913 O O . ILE A 1 117 ? -9.282 -0.403 22.196 1.00 95.50 117 ILE A O 1
ATOM 917 N N . GLU A 1 118 ? -7.458 0.562 21.334 1.00 95.75 118 GLU A N 1
ATOM 918 C CA . GLU A 1 118 ? -6.750 -0.686 21.051 1.00 95.75 118 GLU A CA 1
ATOM 919 C C . GLU A 1 118 ? -6.580 -1.561 22.303 1.00 95.75 118 GLU A C 1
ATOM 921 O O . GLU A 1 118 ? -6.740 -2.779 22.228 1.00 95.75 118 GLU A O 1
ATOM 926 N N . LYS A 1 119 ? -6.328 -0.974 23.482 1.00 95.44 119 LYS A N 1
ATOM 927 C CA . LYS A 1 119 ? -6.203 -1.730 24.747 1.00 95.44 119 LYS A CA 1
ATOM 928 C C . LYS A 1 119 ? -7.456 -2.535 25.086 1.00 95.44 119 LYS A C 1
ATOM 930 O O . LYS A 1 119 ? -7.340 -3.639 25.619 1.00 95.44 119 LYS A O 1
ATOM 935 N N . THR A 1 120 ? -8.629 -1.991 24.777 1.00 93.44 120 THR A N 1
ATOM 936 C CA . THR A 1 120 ? -9.932 -2.587 25.115 1.00 93.44 120 THR A CA 1
ATOM 937 C C . THR A 1 120 ? -10.586 -3.320 23.939 1.00 93.44 120 THR A C 1
ATOM 939 O O . THR A 1 120 ? -11.495 -4.120 24.145 1.00 93.44 120 THR A O 1
ATOM 942 N N . ALA A 1 121 ? -10.086 -3.105 22.720 1.00 94.06 121 ALA A N 1
ATOM 943 C CA . ALA A 1 121 ? -10.601 -3.674 21.484 1.00 94.06 121 ALA A CA 1
ATOM 944 C C . ALA A 1 121 ? -10.483 -5.209 21.405 1.00 94.06 121 ALA A C 1
ATOM 946 O O . ALA A 1 121 ? -9.497 -5.825 21.839 1.00 94.06 121 ALA A O 1
ATOM 947 N N . GLY A 1 122 ? -11.478 -5.830 20.764 1.00 94.44 122 GLY A N 1
ATOM 948 C CA . GLY A 1 122 ? -11.446 -7.248 20.403 1.00 94.44 122 GLY A CA 1
ATOM 949 C C . GLY A 1 122 ? -10.423 -7.557 19.300 1.00 94.44 122 GLY A C 1
ATOM 950 O O . GLY A 1 122 ? -9.880 -6.657 18.659 1.00 94.44 122 GLY A O 1
ATOM 951 N N . LYS A 1 123 ? -10.170 -8.851 19.035 1.00 94.62 123 LYS A N 1
ATOM 952 C CA . LYS A 1 123 ? -9.207 -9.313 18.004 1.00 94.62 123 LYS A CA 1
ATOM 953 C C . LYS A 1 123 ? -9.461 -8.654 16.638 1.00 94.62 123 LYS A C 1
ATOM 955 O O . LYS A 1 123 ? -8.525 -8.151 16.026 1.00 94.62 123 LYS A O 1
ATOM 960 N N . ARG A 1 124 ? -10.723 -8.635 16.195 1.00 95.50 124 ARG A N 1
ATOM 961 C CA . ARG A 1 124 ? -11.154 -8.085 14.899 1.00 95.50 124 ARG A CA 1
ATOM 962 C C . ARG A 1 124 ? -10.849 -6.588 14.775 1.00 95.50 124 ARG A C 1
ATOM 964 O O . ARG A 1 124 ? -10.262 -6.156 13.789 1.00 95.50 124 ARG A O 1
ATOM 971 N N . ASP A 1 125 ? -11.190 -5.812 15.797 1.00 96.31 125 ASP A N 1
ATOM 972 C CA . ASP A 1 125 ? -10.973 -4.363 15.822 1.00 96.31 125 ASP A CA 1
ATOM 973 C C . ASP A 1 125 ? -9.482 -4.013 15.882 1.00 96.31 125 ASP A C 1
ATOM 975 O O . ASP A 1 125 ? -9.029 -3.130 15.158 1.00 96.31 125 ASP A O 1
ATOM 979 N N . LYS A 1 126 ? -8.686 -4.770 16.650 1.00 97.06 126 LYS A N 1
ATOM 980 C CA . LYS A 1 126 ? -7.217 -4.650 16.650 1.00 97.06 126 LYS A CA 1
ATOM 981 C C . LYS A 1 126 ? -6.617 -4.888 15.266 1.00 97.06 126 LYS A C 1
ATOM 983 O O . LYS A 1 126 ? -5.717 -4.162 14.856 1.00 97.06 126 LYS A O 1
ATOM 988 N N . GLN A 1 127 ? -7.130 -5.869 14.522 1.00 97.62 127 GLN A N 1
ATOM 989 C CA . GLN A 1 127 ? -6.700 -6.098 13.141 1.00 97.62 127 GLN A CA 1
ATOM 990 C C . GLN A 1 127 ? -7.045 -4.900 12.247 1.00 97.62 127 GLN A C 1
ATOM 992 O O . GLN A 1 127 ? -6.190 -4.444 11.495 1.00 97.62 127 GLN A O 1
ATOM 997 N N . ILE A 1 128 ? -8.254 -4.341 12.361 1.00 98.31 128 ILE A N 1
ATOM 998 C CA . ILE A 1 128 ? -8.652 -3.139 11.608 1.00 98.31 128 ILE A CA 1
ATOM 999 C C . ILE A 1 128 ? -7.730 -1.953 11.928 1.00 98.31 128 ILE A C 1
ATOM 1001 O O . ILE A 1 128 ? -7.230 -1.307 11.007 1.00 98.31 128 ILE A O 1
ATOM 1005 N N . ILE A 1 129 ? -7.454 -1.703 13.211 1.00 98.50 129 ILE A N 1
ATOM 1006 C CA . ILE A 1 129 ? -6.519 -0.664 13.668 1.00 98.50 129 ILE A CA 1
ATOM 1007 C C . ILE A 1 129 ? -5.128 -0.880 13.050 1.00 98.50 129 ILE A C 1
ATOM 1009 O O . ILE A 1 129 ? -4.548 0.053 12.494 1.00 98.50 129 ILE A O 1
ATOM 1013 N N . ALA A 1 130 ? -4.615 -2.115 13.057 1.00 98.38 130 ALA A N 1
ATOM 1014 C CA . ALA A 1 130 ? -3.325 -2.445 12.453 1.00 98.38 130 ALA A CA 1
ATOM 1015 C C . ALA A 1 130 ? -3.281 -2.139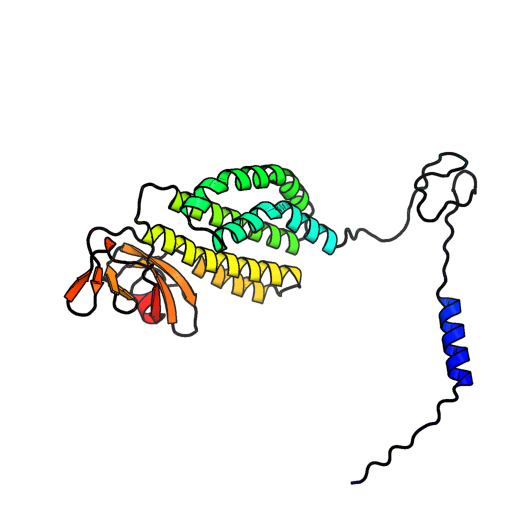 10.943 1.00 98.38 130 ALA A C 1
ATOM 1017 O O . ALA A 1 130 ? -2.284 -1.609 10.444 1.00 98.38 130 ALA A O 1
ATOM 1018 N N . TYR A 1 131 ? -4.364 -2.408 10.207 1.00 98.56 131 TYR A N 1
ATOM 1019 C CA . TYR A 1 131 ? -4.453 -2.058 8.788 1.00 98.56 131 TYR A CA 1
ATOM 1020 C C . TYR A 1 131 ? -4.520 -0.549 8.550 1.00 98.56 131 TYR A C 1
ATOM 1022 O O . TYR A 1 131 ? -3.891 -0.061 7.610 1.00 98.56 131 TYR A O 1
ATOM 1030 N N . TYR A 1 132 ? -5.202 0.210 9.406 1.00 98.69 132 TYR A N 1
ATOM 1031 C CA . TYR A 1 132 ? -5.170 1.667 9.320 1.00 98.69 132 TYR A CA 1
ATOM 1032 C C . TYR A 1 132 ? -3.776 2.243 9.595 1.00 98.69 132 TYR A C 1
ATOM 1034 O O . TYR A 1 132 ? -3.309 3.097 8.837 1.00 98.69 132 TYR A O 1
ATOM 1042 N N . TYR A 1 133 ? -3.058 1.730 10.598 1.00 98.56 133 TYR A N 1
ATOM 1043 C CA . TYR A 1 133 ? -1.649 2.078 10.791 1.00 98.56 133 TYR A CA 1
ATOM 1044 C C . TYR A 1 133 ? -0.811 1.726 9.558 1.00 98.56 133 TYR A C 1
ATOM 1046 O O . TYR A 1 133 ? 0.006 2.530 9.114 1.00 98.56 133 TYR A O 1
ATOM 1054 N N . ARG A 1 134 ? -1.057 0.570 8.929 1.00 98.12 134 ARG A N 1
ATOM 1055 C CA . ARG A 1 134 ? -0.360 0.186 7.694 1.00 98.12 134 ARG A CA 1
ATOM 1056 C C . ARG A 1 134 ? -0.609 1.172 6.551 1.00 98.12 134 ARG A C 1
ATOM 1058 O O . ARG A 1 134 ? 0.338 1.485 5.830 1.00 98.12 134 ARG A O 1
ATOM 1065 N N . LYS A 1 135 ? -1.834 1.695 6.402 1.00 98.19 135 LYS A N 1
ATOM 1066 C CA . LYS A 1 135 ? -2.135 2.782 5.450 1.00 98.19 135 LYS A CA 1
ATOM 1067 C C . LYS A 1 135 ? -1.302 4.021 5.756 1.00 98.19 135 LYS A C 1
ATOM 1069 O O . LYS A 1 135 ? -0.680 4.568 4.850 1.00 98.19 135 LYS A O 1
ATOM 1074 N N . TRP A 1 136 ? -1.242 4.431 7.022 1.00 98.25 136 TRP A N 1
ATOM 1075 C CA . TRP A 1 136 ? -0.449 5.588 7.435 1.00 98.25 136 TRP A CA 1
ATOM 1076 C C . TRP A 1 136 ? 1.048 5.429 7.119 1.00 98.25 136 TRP A C 1
ATOM 1078 O O . TRP A 1 136 ? 1.666 6.348 6.584 1.00 98.25 136 TRP A O 1
ATOM 1088 N N . GLU A 1 137 ? 1.626 4.249 7.357 1.00 97.50 137 GLU A N 1
ATOM 1089 C CA . GLU A 1 137 ? 3.024 3.958 6.997 1.00 97.50 137 GLU A CA 1
ATOM 1090 C C . GLU A 1 137 ? 3.287 4.053 5.486 1.00 97.50 137 GLU A C 1
ATOM 1092 O O . GLU A 1 137 ? 4.318 4.576 5.056 1.00 97.50 137 GLU A O 1
ATOM 1097 N N . ILE A 1 138 ? 2.345 3.589 4.662 1.00 96.81 138 ILE A N 1
ATOM 1098 C CA . ILE A 1 138 ? 2.435 3.716 3.202 1.00 96.81 138 ILE A CA 1
ATOM 1099 C C . ILE A 1 138 ? 2.381 5.187 2.782 1.00 96.81 138 ILE A C 1
ATOM 1101 O O . ILE A 1 138 ? 3.171 5.617 1.944 1.00 96.81 138 ILE A O 1
ATOM 1105 N N . LEU A 1 139 ? 1.475 5.967 3.373 1.00 97.25 139 LEU A N 1
ATOM 1106 C CA . LEU A 1 139 ? 1.322 7.390 3.070 1.00 97.25 139 LEU A CA 1
ATOM 1107 C C . LEU A 1 139 ? 2.575 8.192 3.461 1.00 97.25 139 LEU A C 1
ATOM 1109 O O . LEU A 1 139 ? 2.996 9.059 2.696 1.00 97.25 139 LEU A O 1
ATOM 1113 N N . LYS A 1 140 ? 3.228 7.847 4.579 1.00 96.12 140 LYS A N 1
ATOM 1114 C CA . LYS A 1 140 ? 4.558 8.371 4.939 1.00 96.12 140 LYS A CA 1
ATOM 1115 C C . LYS A 1 140 ? 5.627 7.987 3.919 1.00 96.12 140 LYS A C 1
ATOM 1117 O O . LYS A 1 140 ? 6.347 8.851 3.442 1.00 96.12 140 LYS A O 1
ATOM 1122 N N . THR A 1 141 ? 5.674 6.715 3.518 1.00 92.94 141 THR A N 1
ATOM 1123 C CA . THR A 1 141 ? 6.633 6.237 2.505 1.00 92.94 141 THR A CA 1
ATOM 1124 C C . THR A 1 141 ? 6.481 7.005 1.188 1.00 92.94 141 THR A C 1
ATOM 1126 O O . THR A 1 141 ? 7.468 7.384 0.560 1.00 92.94 141 THR A O 1
ATOM 1129 N N . LEU A 1 142 ? 5.241 7.265 0.767 1.00 93.69 142 LEU A N 1
ATOM 1130 C CA . LEU A 1 142 ? 4.958 8.095 -0.399 1.00 93.69 142 LEU A CA 1
ATOM 1131 C C . LEU A 1 142 ? 5.466 9.526 -0.212 1.00 93.69 142 LEU A C 1
ATOM 1133 O O . LEU A 1 142 ? 6.137 10.048 -1.100 1.00 93.69 142 LEU A O 1
ATOM 1137 N N . GLN A 1 143 ? 5.193 10.138 0.942 1.00 94.25 143 GLN A N 1
ATOM 1138 C CA . GLN A 1 143 ? 5.697 11.471 1.255 1.00 94.25 143 GLN A CA 1
ATOM 1139 C C . GLN A 1 143 ? 7.230 11.526 1.215 1.00 94.25 143 GLN A C 1
ATOM 1141 O O . GLN A 1 143 ? 7.763 12.439 0.590 1.00 94.25 143 GLN A O 1
ATOM 1146 N N . ASP A 1 144 ? 7.935 10.545 1.778 1.00 92.44 144 ASP A N 1
ATOM 1147 C CA . ASP A 1 144 ? 9.401 10.485 1.748 1.00 92.44 144 ASP A CA 1
ATOM 1148 C C . ASP A 1 144 ? 9.943 10.447 0.311 1.00 92.44 144 ASP A C 1
ATOM 1150 O O . ASP A 1 144 ? 10.837 11.216 -0.056 1.00 92.44 144 ASP A O 1
ATOM 1154 N N . VAL A 1 145 ? 9.356 9.603 -0.544 1.00 91.19 145 VAL A N 1
ATOM 1155 C CA . VAL A 1 145 ? 9.735 9.502 -1.963 1.00 91.19 145 VAL A CA 1
ATOM 1156 C C . VAL A 1 145 ? 9.457 10.808 -2.708 1.00 91.19 145 VAL A C 1
ATOM 1158 O O . VAL A 1 145 ? 10.256 11.246 -3.538 1.00 91.19 145 VAL A O 1
ATOM 1161 N N . TRP A 1 146 ? 8.331 11.458 -2.428 1.00 92.56 146 TRP A N 1
ATOM 1162 C CA . TRP A 1 146 ? 7.933 12.677 -3.126 1.00 92.56 146 TRP A CA 1
ATOM 1163 C C . TRP A 1 146 ? 8.711 13.915 -2.672 1.00 92.56 146 TRP A C 1
ATOM 1165 O O . TRP A 1 146 ? 9.027 14.766 -3.511 1.00 92.56 146 TRP A O 1
ATOM 1175 N N . SER A 1 147 ? 9.051 13.993 -1.385 1.00 90.44 147 SER A N 1
ATOM 1176 C CA . SER A 1 147 ? 9.867 15.052 -0.785 1.00 90.44 147 SER A CA 1
ATOM 1177 C C . SER A 1 147 ? 11.352 14.935 -1.129 1.00 90.44 147 SER A C 1
ATOM 1179 O O . SER A 1 147 ? 12.071 15.928 -1.045 1.00 90.44 147 SER A O 1
ATOM 1181 N N . SER A 1 148 ? 11.824 13.751 -1.525 1.00 85.81 148 SER A N 1
ATOM 1182 C CA . SER A 1 148 ? 13.218 13.545 -1.910 1.00 85.81 148 SER A CA 1
ATOM 1183 C C . SER A 1 148 ? 13.607 14.367 -3.145 1.00 85.81 148 SER A C 1
ATOM 1185 O O . SER A 1 148 ? 12.866 14.439 -4.130 1.00 85.81 148 SER A O 1
ATOM 1187 N N . ASN A 1 149 ? 14.812 14.942 -3.127 1.00 80.56 149 ASN A N 1
ATOM 1188 C CA . ASN A 1 149 ? 15.442 15.538 -4.314 1.00 80.56 149 ASN A CA 1
ATOM 1189 C C . ASN A 1 149 ? 16.038 14.475 -5.255 1.00 80.56 149 ASN A C 1
ATOM 1191 O O . ASN A 1 149 ? 16.544 14.808 -6.323 1.00 80.56 149 ASN A O 1
ATOM 1195 N N . ILE A 1 150 ? 16.005 13.205 -4.847 1.00 74.38 150 ILE A N 1
ATOM 1196 C CA . ILE A 1 150 ? 16.526 12.067 -5.598 1.00 74.38 150 ILE A CA 1
ATOM 1197 C C . ILE A 1 150 ? 15.383 11.445 -6.404 1.00 74.38 150 ILE A C 1
ATOM 1199 O O . ILE A 1 150 ? 14.285 11.231 -5.887 1.00 74.38 150 ILE A O 1
ATOM 1203 N N . GLY A 1 151 ? 15.674 11.115 -7.660 1.00 75.31 151 GLY A N 1
ATOM 1204 C CA . GLY A 1 151 ? 14.763 10.411 -8.555 1.00 75.31 151 GLY A CA 1
ATOM 1205 C C . GLY A 1 151 ? 13.916 11.319 -9.441 1.00 75.31 151 GLY A C 1
ATOM 1206 O O . GLY A 1 151 ? 13.662 12.488 -9.149 1.00 75.31 151 GLY A O 1
ATOM 1207 N N . THR A 1 152 ? 13.487 10.764 -10.574 1.00 83.94 152 THR A N 1
ATOM 1208 C CA . THR A 1 152 ? 12.736 11.494 -11.601 1.00 83.94 152 THR A CA 1
ATOM 1209 C C . THR A 1 152 ? 11.270 11.697 -11.202 1.00 83.94 152 THR A C 1
ATOM 1211 O O . THR A 1 152 ? 10.711 10.957 -10.389 1.00 83.94 152 THR A O 1
ATOM 1214 N N . ASN A 1 153 ? 10.591 12.661 -11.831 1.00 85.69 153 ASN A N 1
ATOM 1215 C CA . ASN A 1 153 ? 9.143 12.845 -11.651 1.00 85.69 153 ASN A CA 1
ATOM 1216 C C . ASN A 1 153 ? 8.354 11.577 -12.028 1.00 85.69 153 ASN A C 1
ATOM 1218 O O . ASN A 1 153 ? 7.363 11.249 -11.379 1.00 85.69 153 ASN A O 1
ATOM 1222 N N . ILE A 1 154 ? 8.836 10.824 -13.022 1.00 86.31 154 ILE A N 1
ATOM 1223 C CA . ILE A 1 154 ? 8.261 9.535 -13.432 1.00 86.31 154 ILE A CA 1
ATOM 1224 C C . ILE A 1 154 ? 8.366 8.511 -12.301 1.00 86.31 154 ILE A C 1
ATOM 1226 O O . ILE A 1 154 ? 7.389 7.822 -12.023 1.00 86.31 154 ILE A O 1
ATOM 1230 N N . ARG A 1 155 ? 9.504 8.442 -11.594 1.00 88.12 155 ARG A N 1
ATOM 1231 C CA . ARG A 1 155 ? 9.647 7.576 -10.415 1.00 88.12 155 ARG A CA 1
ATOM 1232 C C . ARG A 1 155 ? 8.634 7.952 -9.335 1.00 88.12 155 ARG A C 1
ATOM 1234 O O . ARG A 1 155 ? 7.933 7.086 -8.823 1.00 88.12 155 ARG A O 1
ATOM 1241 N N . LYS A 1 156 ? 8.493 9.243 -9.027 1.00 89.44 156 LYS A N 1
ATOM 1242 C CA . LYS A 1 156 ? 7.517 9.729 -8.033 1.00 89.44 156 LYS A CA 1
ATOM 1243 C C . LYS A 1 156 ? 6.078 9.345 -8.403 1.00 89.44 156 LYS A C 1
ATOM 1245 O O . LYS A 1 156 ? 5.323 8.889 -7.541 1.00 89.44 156 LYS A O 1
ATOM 1250 N N . GLN A 1 157 ? 5.722 9.459 -9.683 1.00 88.81 157 GLN A N 1
ATOM 1251 C CA . GLN A 1 157 ? 4.438 8.992 -10.215 1.00 88.81 157 GLN A CA 1
ATOM 1252 C C . GLN A 1 157 ? 4.293 7.465 -10.142 1.00 88.81 157 GLN A C 1
ATOM 1254 O O . GLN A 1 157 ? 3.226 6.972 -9.789 1.00 88.81 157 GLN A O 1
ATOM 1259 N N . ALA A 1 158 ? 5.352 6.702 -10.414 1.00 91.69 158 ALA A N 1
ATOM 1260 C CA . ALA A 1 158 ? 5.328 5.244 -10.337 1.00 91.69 158 ALA A CA 1
ATOM 1261 C C . ALA A 1 158 ? 5.023 4.747 -8.915 1.00 91.69 158 ALA A C 1
ATOM 1263 O O . ALA A 1 158 ? 4.181 3.868 -8.723 1.00 91.69 158 ALA A O 1
ATOM 1264 N N . TYR A 1 159 ? 5.640 5.366 -7.904 1.00 93.06 159 TYR A N 1
ATOM 1265 C CA . TYR A 1 159 ? 5.335 5.087 -6.500 1.00 93.06 159 TYR A CA 1
ATOM 1266 C C . TYR A 1 159 ? 3.879 5.413 -6.155 1.00 93.06 159 TYR A C 1
ATOM 1268 O O . TYR A 1 159 ? 3.221 4.607 -5.497 1.00 93.06 159 TYR A O 1
ATOM 1276 N N . MET A 1 160 ? 3.357 6.545 -6.644 1.00 91.31 160 MET A N 1
ATOM 1277 C CA . MET A 1 160 ? 1.949 6.914 -6.467 1.00 91.31 160 MET A CA 1
ATOM 1278 C C . MET A 1 160 ? 1.012 5.840 -7.036 1.00 91.31 160 MET A C 1
ATOM 1280 O O 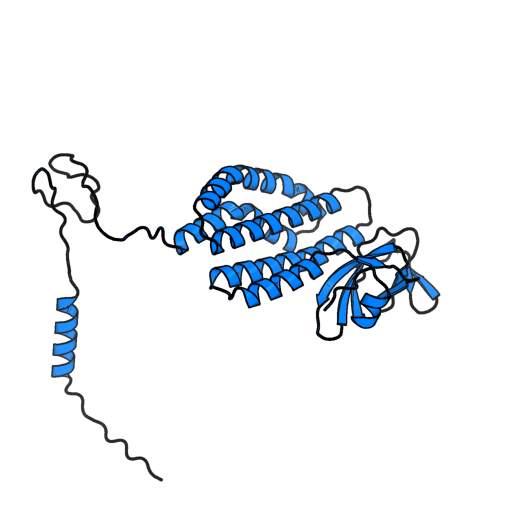. MET A 1 160 ? 0.124 5.379 -6.325 1.00 91.31 160 MET A O 1
ATOM 1284 N N . VAL A 1 161 ? 1.242 5.387 -8.274 1.00 91.00 161 VAL A N 1
ATOM 1285 C CA . VAL A 1 161 ? 0.431 4.340 -8.924 1.00 91.00 161 VAL A CA 1
ATOM 1286 C C . VAL A 1 161 ? 0.501 3.017 -8.156 1.00 91.00 161 VAL A C 1
ATOM 1288 O O . VAL A 1 161 ? -0.539 2.426 -7.860 1.00 91.00 161 VAL A O 1
ATOM 1291 N N . LYS A 1 162 ? 1.704 2.566 -7.773 1.00 93.31 162 LYS A N 1
ATOM 1292 C CA . LYS A 1 162 ? 1.887 1.329 -6.997 1.00 93.31 162 LYS A CA 1
ATOM 1293 C C . LYS A 1 162 ? 1.094 1.364 -5.696 1.00 93.31 162 LYS A C 1
ATOM 1295 O O . LYS A 1 162 ? 0.303 0.463 -5.416 1.00 93.31 162 LYS A O 1
ATOM 1300 N N . PHE A 1 163 ? 1.342 2.376 -4.871 1.00 93.94 163 PHE A N 1
ATOM 1301 C CA . PHE A 1 163 ? 0.797 2.400 -3.520 1.00 93.94 163 PHE A CA 1
ATOM 1302 C C . PHE A 1 163 ? -0.680 2.797 -3.488 1.00 93.94 163 PHE A C 1
ATOM 1304 O O . PHE A 1 163 ? -1.375 2.357 -2.580 1.00 93.94 163 PHE A O 1
ATOM 1311 N N . ALA A 1 164 ? -1.199 3.485 -4.511 1.00 91.44 164 ALA A N 1
ATOM 1312 C CA . ALA A 1 164 ? -2.640 3.616 -4.738 1.00 91.44 164 ALA A CA 1
ATOM 1313 C C . ALA A 1 164 ? -3.333 2.242 -4.841 1.00 91.44 164 ALA A C 1
ATOM 1315 O O . ALA A 1 164 ? -4.351 2.002 -4.192 1.00 91.44 164 ALA A O 1
ATOM 1316 N N . GLY A 1 165 ? -2.753 1.303 -5.600 1.00 90.94 165 GLY A N 1
ATOM 1317 C CA . GLY A 1 165 ? -3.261 -0.071 -5.684 1.00 90.94 165 GLY A CA 1
ATOM 1318 C C . GLY A 1 165 ? -3.219 -0.806 -4.339 1.00 90.94 165 GLY A C 1
ATOM 1319 O O . GLY A 1 165 ? -4.185 -1.469 -3.960 1.00 90.94 165 GLY A O 1
ATOM 1320 N N . VAL A 1 166 ? -2.130 -0.638 -3.582 1.00 95.94 166 VAL A N 1
ATOM 1321 C CA . VAL A 1 166 ? -1.971 -1.239 -2.246 1.00 95.94 166 VAL A CA 1
ATOM 1322 C C . VAL A 1 166 ? -2.986 -0.676 -1.246 1.00 95.94 166 VAL A C 1
ATOM 1324 O O . VAL A 1 166 ? -3.611 -1.448 -0.523 1.00 95.94 166 VAL A O 1
ATOM 1327 N N . LEU A 1 167 ? -3.183 0.644 -1.209 1.00 97.19 167 LEU A N 1
ATOM 1328 C CA . LEU A 1 167 ? -4.142 1.302 -0.315 1.00 97.19 167 LEU A CA 1
ATOM 1329 C C . LEU A 1 167 ? -5.574 0.837 -0.601 1.00 97.19 167 LEU A C 1
ATOM 1331 O O . LEU A 1 167 ? -6.285 0.433 0.322 1.00 97.19 167 LEU A O 1
ATOM 1335 N N . LYS A 1 168 ? -5.958 0.760 -1.883 1.00 95.69 168 LYS A N 1
ATOM 1336 C CA . LYS A 1 168 ? -7.237 0.170 -2.304 1.00 95.69 168 LYS A CA 1
ATOM 1337 C C . LYS A 1 168 ? -7.404 -1.266 -1.798 1.00 95.69 168 LYS A C 1
ATOM 1339 O O . LYS A 1 168 ? -8.480 -1.624 -1.324 1.00 95.69 168 LYS A O 1
ATOM 1344 N N . TYR A 1 169 ? -6.354 -2.080 -1.877 1.00 97.25 169 TYR A N 1
ATOM 1345 C CA . TYR A 1 169 ? -6.395 -3.464 -1.408 1.00 97.25 169 TYR A CA 1
ATOM 1346 C C . TYR A 1 169 ? -6.496 -3.566 0.125 1.00 97.25 169 TYR A C 1
ATOM 1348 O O . TYR A 1 169 ? -7.240 -4.397 0.641 1.00 97.25 169 TYR A O 1
ATOM 1356 N N . ILE A 1 170 ? -5.834 -2.676 0.873 1.00 98.44 170 ILE A N 1
ATOM 1357 C CA . ILE A 1 170 ? -6.011 -2.587 2.331 1.00 98.44 170 ILE A CA 1
ATOM 1358 C C . ILE A 1 170 ? -7.450 -2.188 2.686 1.00 98.44 170 ILE A C 1
ATOM 1360 O O . ILE A 1 170 ? -8.030 -2.769 3.601 1.00 98.44 170 ILE A O 1
ATOM 1364 N N . ASN A 1 171 ? -8.060 -1.257 1.948 1.00 98.19 171 ASN A N 1
ATOM 1365 C CA . ASN A 1 171 ? -9.465 -0.894 2.159 1.00 98.19 171 ASN A CA 1
ATOM 1366 C C . ASN A 1 171 ? -10.410 -2.082 1.937 1.00 98.19 171 ASN A C 1
ATOM 1368 O O . ASN A 1 171 ? -11.375 -2.236 2.683 1.00 98.19 171 ASN A O 1
ATOM 1372 N N . GLU A 1 172 ? -10.121 -2.952 0.965 1.00 97.50 172 GLU A N 1
ATOM 1373 C CA . GLU A 1 172 ? -10.868 -4.200 0.771 1.00 97.50 172 GLU A CA 1
ATOM 1374 C C . GLU A 1 172 ? -10.741 -5.133 1.986 1.00 97.50 172 GLU A C 1
ATOM 1376 O O . GLU A 1 172 ? -11.744 -5.678 2.450 1.00 97.50 172 GLU A O 1
ATOM 1381 N N . ILE A 1 173 ? -9.531 -5.286 2.537 1.00 98.31 173 ILE A N 1
ATOM 1382 C CA . ILE A 1 173 ? -9.297 -6.096 3.742 1.00 98.31 173 ILE A CA 1
ATOM 1383 C C . ILE A 1 173 ? -10.065 -5.523 4.940 1.00 98.31 173 ILE A C 1
ATOM 1385 O O . ILE A 1 173 ? -10.772 -6.266 5.621 1.00 98.31 173 ILE A O 1
ATOM 1389 N N . ILE A 1 174 ? -9.989 -4.208 5.169 1.00 98.44 174 ILE A N 1
ATOM 1390 C CA . ILE A 1 174 ? -10.731 -3.529 6.241 1.00 98.44 174 ILE A CA 1
ATOM 1391 C C . ILE A 1 174 ? -12.240 -3.736 6.062 1.00 98.44 174 ILE A C 1
ATOM 1393 O O . ILE A 1 174 ? -12.927 -4.087 7.019 1.00 98.44 174 ILE A O 1
ATOM 1397 N N . ALA A 1 175 ? -12.768 -3.569 4.846 1.00 97.94 175 ALA A N 1
ATOM 1398 C CA . ALA A 1 175 ? -14.187 -3.778 4.566 1.00 97.94 175 ALA A CA 1
ATOM 1399 C C . ALA A 1 175 ? -14.623 -5.220 4.869 1.00 97.94 175 ALA A C 1
ATOM 1401 O O . ALA A 1 175 ? -15.651 -5.431 5.511 1.00 97.94 175 ALA A O 1
ATOM 1402 N N . LYS A 1 176 ? -13.812 -6.212 4.480 1.00 97.81 176 LYS A N 1
ATOM 1403 C CA . LYS A 1 176 ? -14.062 -7.629 4.777 1.00 97.81 176 LYS A CA 1
ATOM 1404 C C . LYS A 1 176 ? -13.990 -7.939 6.276 1.00 97.81 176 LYS A C 1
ATOM 1406 O O . LYS A 1 176 ? -14.828 -8.678 6.785 1.00 97.81 176 LYS A O 1
ATOM 1411 N N . LEU A 1 177 ? -13.056 -7.330 7.007 1.00 97.12 177 LEU A N 1
ATOM 1412 C CA . LEU A 1 177 ? -12.985 -7.427 8.469 1.00 97.12 177 LEU A CA 1
ATOM 1413 C C . LEU A 1 177 ? -14.206 -6.808 9.158 1.00 97.12 177 LEU A C 1
ATOM 1415 O O . LEU A 1 177 ? -14.664 -7.337 10.166 1.00 97.12 177 LEU A O 1
ATOM 1419 N N . LYS A 1 178 ? -14.758 -5.710 8.629 1.00 95.62 178 LYS A N 1
ATOM 1420 C CA . LYS A 1 178 ? -15.962 -5.067 9.182 1.00 95.62 178 LYS A CA 1
ATOM 1421 C C . LYS A 1 178 ? -17.216 -5.933 9.049 1.00 95.62 178 LYS A C 1
ATOM 1423 O O . LYS A 1 178 ? -18.059 -5.890 9.935 1.00 95.62 178 LYS A O 1
ATOM 1428 N N . VAL A 1 179 ? -17.332 -6.725 7.981 1.00 94.50 179 VAL A N 1
ATOM 1429 C CA . VAL A 1 179 ? -18.495 -7.608 7.747 1.00 94.50 179 VAL A CA 1
ATOM 1430 C C . VAL A 1 179 ? -18.315 -9.034 8.280 1.00 94.50 179 VAL A C 1
ATOM 1432 O O . VAL A 1 179 ? -19.260 -9.817 8.243 1.00 94.50 179 VAL A O 1
ATOM 1435 N N . GLY A 1 180 ? -17.126 -9.370 8.786 1.00 92.94 180 GLY A N 1
ATOM 1436 C CA . GLY A 1 180 ? -16.779 -10.707 9.263 1.00 92.94 180 GLY A CA 1
ATOM 1437 C C . GLY A 1 180 ? -16.226 -11.592 8.144 1.00 92.94 180 GLY A C 1
ATOM 1438 O O . GLY A 1 180 ? -16.969 -12.150 7.341 1.00 92.94 180 GLY A O 1
ATOM 1439 N N . ILE A 1 181 ? -14.902 -11.747 8.119 1.00 96.19 181 ILE A N 1
ATOM 1440 C CA . ILE A 1 181 ? -14.165 -12.650 7.224 1.00 96.19 181 ILE A CA 1
ATOM 1441 C C . ILE A 1 181 ? -13.618 -13.841 8.018 1.00 96.19 181 ILE A C 1
ATOM 1443 O O . ILE A 1 181 ? -13.303 -13.711 9.202 1.00 96.19 181 ILE A O 1
ATOM 1447 N N . SER A 1 182 ? -13.497 -15.003 7.374 1.00 95.69 182 SER A N 1
ATOM 1448 C CA . SER A 1 182 ? -12.852 -16.167 7.981 1.00 95.69 182 SER A CA 1
ATOM 1449 C C . SER A 1 182 ? -11.334 -15.953 8.139 1.00 95.69 182 SER A C 1
ATOM 1451 O O . SER A 1 182 ? -10.702 -15.293 7.312 1.00 95.69 182 SER A O 1
ATOM 1453 N N . ASP A 1 183 ? -10.724 -16.529 9.182 1.00 93.62 183 ASP A N 1
ATOM 1454 C CA . ASP A 1 183 ? -9.265 -16.459 9.385 1.00 93.62 183 ASP A CA 1
ATOM 1455 C C . ASP A 1 183 ? -8.464 -16.998 8.161 1.00 93.62 183 ASP A C 1
ATOM 1457 O O . ASP A 1 183 ? -7.474 -16.364 7.785 1.00 93.62 183 ASP A O 1
ATOM 1461 N N . PRO A 1 184 ? -8.856 -18.109 7.488 1.00 96.12 184 PRO A N 1
ATOM 1462 C CA . PRO A 1 184 ? -8.180 -18.573 6.271 1.00 96.12 184 PRO A CA 1
ATOM 1463 C C . PRO A 1 184 ? -8.237 -17.579 5.107 1.00 96.12 184 PRO A C 1
ATOM 1465 O O . PRO A 1 184 ? -7.216 -17.343 4.458 1.00 96.12 184 PRO A O 1
ATOM 1468 N N . ASP A 1 185 ? -9.402 -16.972 4.864 1.00 96.06 185 ASP A N 1
ATOM 1469 C CA . ASP A 1 185 ? -9.559 -15.999 3.781 1.00 96.06 185 ASP A CA 1
ATOM 1470 C C . ASP A 1 185 ? -8.762 -14.726 4.080 1.00 96.06 185 ASP A C 1
ATOM 1472 O O . ASP A 1 185 ? -8.101 -14.186 3.194 1.00 96.06 185 ASP A O 1
ATOM 1476 N N . LEU A 1 186 ? -8.758 -14.271 5.339 1.00 96.00 186 LEU A N 1
ATOM 1477 C CA . LEU A 1 186 ? -7.939 -13.140 5.768 1.00 96.00 186 LEU A CA 1
ATOM 1478 C C . LEU A 1 186 ? -6.450 -13.415 5.543 1.00 96.00 186 LEU A C 1
ATOM 1480 O O . LEU A 1 186 ? -5.752 -12.574 4.980 1.00 96.00 186 LEU A O 1
ATOM 1484 N N . LYS A 1 187 ? -5.976 -14.612 5.905 1.00 95.94 187 LYS A N 1
ATOM 1485 C CA . LYS A 1 187 ? -4.583 -15.017 5.691 1.00 95.94 187 LYS A CA 1
ATOM 1486 C C . LYS A 1 187 ? -4.211 -15.041 4.206 1.00 95.94 187 LYS A C 1
ATOM 1488 O O . LYS A 1 187 ? -3.112 -14.630 3.843 1.00 95.94 187 LYS A O 1
ATOM 1493 N N . ALA A 1 188 ? -5.116 -15.484 3.333 1.00 94.38 188 ALA A N 1
ATOM 1494 C CA . ALA A 1 188 ? -4.893 -15.437 1.888 1.00 94.38 188 ALA A CA 1
ATOM 1495 C C . ALA A 1 188 ? -4.770 -13.988 1.378 1.00 94.38 188 ALA A C 1
ATOM 1497 O O . ALA A 1 188 ? -3.888 -13.683 0.568 1.00 94.38 188 ALA A O 1
ATOM 1498 N N . LEU A 1 189 ? -5.608 -13.076 1.888 1.00 95.88 189 LEU A N 1
ATOM 1499 C CA . LEU A 1 189 ? -5.503 -11.655 1.558 1.00 95.88 189 LEU A CA 1
ATOM 1500 C C . LEU A 1 189 ? -4.190 -11.048 2.068 1.00 95.88 189 LEU A C 1
ATOM 1502 O O . LEU A 1 189 ? -3.566 -10.287 1.329 1.00 95.88 189 LEU A O 1
ATOM 1506 N N . GLU A 1 190 ? -3.749 -11.414 3.273 1.00 95.56 190 GLU A N 1
ATOM 1507 C CA . GLU A 1 190 ? -2.477 -10.992 3.875 1.00 95.56 190 GLU A CA 1
ATOM 1508 C C . GLU A 1 190 ? -1.267 -11.427 3.053 1.00 95.56 190 GLU A C 1
ATOM 1510 O O . GLU A 1 190 ? -0.397 -10.606 2.757 1.00 95.56 190 GLU A O 1
ATOM 1515 N N . THR A 1 191 ? -1.228 -12.690 2.620 1.00 93.81 191 THR A N 1
ATOM 1516 C CA . THR A 1 191 ? -0.171 -13.194 1.734 1.00 93.81 191 THR A CA 1
ATOM 1517 C C . THR A 1 191 ? -0.088 -12.351 0.465 1.00 93.81 191 THR A C 1
ATOM 1519 O O . THR A 1 191 ? 0.984 -11.857 0.111 1.00 93.81 191 THR A O 1
ATOM 1522 N N . LYS A 1 192 ? -1.231 -12.092 -0.182 1.00 93.12 192 LYS A N 1
ATOM 1523 C CA . LYS A 1 192 ? -1.274 -11.255 -1.384 1.00 93.12 192 LYS A CA 1
ATOM 1524 C C . LYS A 1 192 ? -0.863 -9.805 -1.100 1.00 93.12 192 LYS A C 1
ATOM 1526 O O . LYS A 1 192 ? -0.123 -9.227 -1.894 1.00 93.12 192 LYS A O 1
ATOM 1531 N N . LEU A 1 193 ? -1.280 -9.220 0.026 1.00 95.31 193 LEU A N 1
ATOM 1532 C CA . LEU A 1 193 ? -0.873 -7.869 0.424 1.00 95.31 193 LEU A CA 1
ATOM 1533 C C . LEU A 1 193 ? 0.651 -7.777 0.601 1.00 95.31 193 LEU A C 1
ATOM 1535 O O . LEU A 1 193 ? 1.263 -6.822 0.126 1.00 9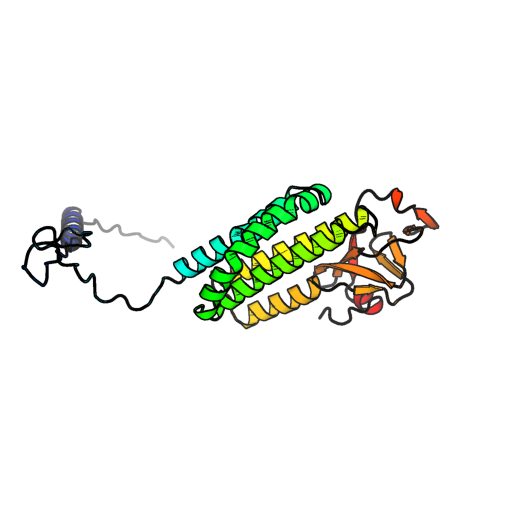5.31 193 LEU A O 1
ATOM 1539 N N . ASN A 1 194 ? 1.273 -8.772 1.237 1.00 94.00 194 ASN A N 1
ATOM 1540 C CA . ASN A 1 194 ? 2.723 -8.811 1.440 1.00 94.00 194 ASN A CA 1
ATOM 1541 C C . ASN A 1 194 ? 3.486 -8.848 0.110 1.00 94.00 194 ASN A C 1
ATOM 1543 O O . ASN A 1 194 ? 4.467 -8.120 -0.057 1.00 94.00 194 ASN A O 1
ATOM 1547 N N . VAL A 1 195 ? 2.992 -9.620 -0.862 1.00 93.19 195 VAL A N 1
ATOM 1548 C CA . VAL A 1 195 ? 3.548 -9.652 -2.223 1.00 93.19 195 VAL A CA 1
ATOM 1549 C C . VAL A 1 195 ? 3.434 -8.285 -2.906 1.00 93.19 195 VAL A C 1
ATOM 1551 O O . VAL A 1 195 ? 4.405 -7.826 -3.511 1.00 93.19 195 VAL A O 1
ATOM 1554 N N . LEU A 1 196 ? 2.279 -7.618 -2.791 1.00 93.75 196 LEU A N 1
ATOM 1555 C CA . LEU A 1 196 ? 2.033 -6.295 -3.383 1.00 93.75 196 LEU A CA 1
ATOM 1556 C C . LEU A 1 196 ? 2.851 -5.179 -2.721 1.00 93.75 196 LEU A C 1
ATOM 1558 O O . LEU A 1 196 ? 3.226 -4.213 -3.385 1.00 93.75 196 LEU A O 1
ATOM 1562 N N . LEU A 1 197 ? 3.145 -5.288 -1.426 1.00 94.31 197 LEU A N 1
ATOM 1563 C CA . LEU A 1 197 ? 3.953 -4.313 -0.689 1.00 94.31 197 LEU A CA 1
ATOM 1564 C C . LEU A 1 197 ? 5.436 -4.376 -1.054 1.00 94.31 197 LEU A C 1
ATOM 1566 O O . LEU A 1 197 ? 6.119 -3.353 -1.009 1.00 94.31 197 LEU A O 1
ATOM 1570 N N . LYS A 1 198 ? 5.930 -5.558 -1.426 1.00 93.88 198 LYS A N 1
ATOM 1571 C CA . LYS A 1 198 ? 7.345 -5.775 -1.721 1.00 93.88 198 LYS A CA 1
ATOM 1572 C C . LYS A 1 198 ? 7.797 -4.961 -2.942 1.00 93.88 198 LYS A C 1
ATOM 1574 O O . LYS A 1 198 ? 7.036 -4.689 -3.882 1.00 93.88 198 LYS A O 1
ATOM 1579 N N . VAL A 1 199 ? 9.056 -4.544 -2.878 1.00 93.25 199 VAL A N 1
ATOM 1580 C CA . VAL A 1 199 ? 9.828 -3.998 -3.995 1.00 93.25 199 VAL A CA 1
ATOM 1581 C C . VAL A 1 199 ? 10.890 -5.034 -4.321 1.00 93.25 199 VAL A C 1
ATOM 1583 O O . VAL A 1 199 ? 11.606 -5.490 -3.432 1.00 93.25 199 VAL A O 1
ATOM 1586 N N . TYR A 1 200 ? 10.937 -5.427 -5.583 1.00 95.06 200 TYR A N 1
ATOM 1587 C CA . TYR A 1 200 ? 11.815 -6.462 -6.106 1.00 95.06 200 TYR A CA 1
ATOM 1588 C C . TYR A 1 200 ? 12.949 -5.824 -6.893 1.00 95.06 200 TYR A C 1
ATOM 1590 O O . TYR A 1 200 ? 12.796 -4.724 -7.427 1.00 95.06 200 TYR A O 1
ATOM 1598 N N . LYS A 1 201 ? 14.072 -6.526 -7.015 1.00 94.88 201 LYS A N 1
ATOM 1599 C CA . LYS A 1 201 ? 15.206 -6.103 -7.842 1.00 94.88 201 LYS A CA 1
ATOM 1600 C C . LYS A 1 201 ? 15.397 -7.034 -9.022 1.00 94.88 201 LYS A C 1
ATOM 1602 O O . LYS A 1 201 ? 15.337 -8.254 -8.889 1.00 94.88 201 LYS A O 1
ATOM 1607 N N . VAL A 1 202 ? 15.700 -6.463 -10.185 1.00 94.19 202 VAL A N 1
ATOM 1608 C CA . VAL A 1 202 ? 16.097 -7.244 -11.363 1.00 94.19 202 VAL A CA 1
ATOM 1609 C C . VAL A 1 202 ? 17.457 -7.897 -11.104 1.00 94.19 202 VAL A C 1
ATOM 1611 O O . VAL A 1 202 ? 18.469 -7.219 -10.915 1.00 94.19 202 VAL A O 1
ATOM 1614 N N . THR A 1 203 ? 17.505 -9.225 -11.118 1.00 95.44 203 THR A N 1
ATOM 1615 C CA . THR A 1 203 ? 18.715 -10.026 -10.857 1.00 95.44 203 THR A CA 1
ATOM 1616 C C . THR A 1 203 ? 19.399 -10.477 -12.148 1.00 95.44 203 THR A C 1
ATOM 1618 O O . THR A 1 203 ? 20.628 -10.600 -12.200 1.00 95.44 203 THR A O 1
ATOM 1621 N N . SER A 1 204 ? 18.616 -10.674 -13.209 1.00 93.56 204 SER A N 1
ATOM 1622 C CA . SER A 1 204 ? 19.101 -11.002 -14.554 1.00 93.56 204 SER A CA 1
ATOM 1623 C C . SER A 1 204 ? 19.683 -9.779 -15.282 1.00 93.56 204 SER A C 1
ATOM 1625 O O . SER A 1 204 ? 19.676 -8.671 -14.757 1.00 93.56 204 SER A O 1
ATOM 1627 N N . ARG A 1 205 ? 20.194 -9.954 -16.513 1.00 92.31 205 ARG A N 1
ATOM 1628 C CA . ARG A 1 205 ? 20.720 -8.835 -17.324 1.00 92.31 205 ARG A CA 1
ATOM 1629 C C . ARG A 1 205 ? 19.662 -7.756 -17.578 1.00 92.31 205 ARG A C 1
ATOM 1631 O O . ARG A 1 205 ? 19.989 -6.574 -17.553 1.00 92.31 205 ARG A O 1
ATOM 1638 N N . TYR A 1 206 ? 18.431 -8.179 -17.847 1.00 92.38 206 TYR A N 1
ATOM 1639 C CA . TYR A 1 206 ? 17.267 -7.314 -17.984 1.00 92.38 206 TYR A CA 1
ATOM 1640 C C . TYR A 1 206 ? 15.988 -8.134 -17.820 1.00 92.38 206 TYR A C 1
ATOM 1642 O O . TYR A 1 206 ? 15.995 -9.326 -18.130 1.00 92.38 206 TYR A O 1
ATOM 1650 N N . ILE A 1 207 ? 14.889 -7.490 -17.442 1.00 92.75 207 ILE A N 1
ATOM 1651 C CA . ILE A 1 207 ? 13.525 -8.011 -17.594 1.00 92.75 207 ILE A CA 1
ATOM 1652 C C . ILE A 1 207 ? 12.800 -7.189 -18.661 1.00 92.75 207 ILE A C 1
ATOM 1654 O O . ILE A 1 207 ? 13.021 -5.982 -18.776 1.00 92.75 207 ILE A O 1
ATOM 1658 N N . LEU A 1 208 ? 12.000 -7.853 -19.491 1.00 92.75 208 LEU A N 1
ATOM 1659 C CA . LEU A 1 208 ? 11.206 -7.187 -20.517 1.00 92.75 208 LEU A CA 1
ATOM 1660 C C . LEU A 1 208 ? 9.840 -6.829 -19.928 1.00 92.75 208 LEU A C 1
ATOM 1662 O O . LEU A 1 208 ? 9.142 -7.710 -19.433 1.00 92.75 208 LEU A O 1
ATOM 1666 N N . VAL A 1 209 ? 9.479 -5.550 -19.975 1.00 91.50 209 VAL A N 1
ATOM 1667 C CA . VAL A 1 209 ? 8.172 -5.038 -19.549 1.00 91.50 209 VAL A CA 1
ATOM 1668 C C . VAL A 1 209 ? 7.574 -4.292 -20.735 1.00 91.50 209 VAL A C 1
ATOM 1670 O O . VAL A 1 209 ? 8.031 -3.201 -21.074 1.00 91.50 209 VAL A O 1
ATOM 1673 N N . ASN A 1 210 ? 6.587 -4.903 -21.396 1.00 86.81 210 ASN A N 1
ATOM 1674 C CA . ASN A 1 210 ? 6.143 -4.511 -22.740 1.00 86.81 210 ASN A CA 1
ATOM 1675 C C . ASN A 1 210 ? 7.347 -4.416 -23.704 1.00 86.81 210 ASN A C 1
ATOM 1677 O O . ASN A 1 210 ? 8.082 -5.388 -23.854 1.00 86.81 210 ASN A O 1
ATOM 1681 N N . ASP A 1 211 ? 7.592 -3.246 -24.295 1.00 85.56 211 ASP A N 1
ATOM 1682 C CA . ASP A 1 211 ? 8.695 -3.000 -25.234 1.00 85.56 211 ASP A CA 1
ATOM 1683 C C . ASP A 1 211 ? 9.975 -2.481 -24.552 1.00 85.56 211 ASP A C 1
ATOM 1685 O O . ASP A 1 211 ? 10.963 -2.169 -25.221 1.00 85.56 211 ASP A O 1
ATOM 1689 N N . PHE A 1 212 ? 9.990 -2.391 -23.217 1.00 88.06 212 PHE A N 1
ATOM 1690 C CA . PHE A 1 212 ? 11.091 -1.809 -22.450 1.00 88.06 212 PHE A CA 1
ATOM 1691 C C . PHE A 1 212 ? 11.965 -2.871 -21.788 1.00 88.06 212 PHE A C 1
ATOM 1693 O O . PHE A 1 212 ? 11.484 -3.754 -21.073 1.00 88.06 212 PHE A O 1
ATOM 1700 N N . ARG A 1 213 ? 13.285 -2.750 -21.960 1.00 90.38 213 ARG A N 1
ATOM 1701 C CA . ARG A 1 213 ? 14.269 -3.571 -21.244 1.00 90.38 213 ARG A CA 1
ATOM 1702 C C . ARG A 1 213 ? 14.703 -2.874 -19.961 1.00 90.38 213 ARG A C 1
ATOM 1704 O O . ARG A 1 213 ? 15.500 -1.941 -20.008 1.00 90.38 213 ARG A O 1
ATOM 1711 N N . LEU A 1 214 ? 14.227 -3.363 -18.819 1.00 89.88 214 LEU A N 1
ATOM 1712 C CA . LEU A 1 214 ? 14.644 -2.863 -17.510 1.00 89.88 214 LEU A CA 1
ATOM 1713 C C . LEU A 1 214 ? 15.928 -3.584 -17.073 1.00 89.88 214 LEU A C 1
ATOM 1715 O O . LEU A 1 214 ? 15.887 -4.808 -16.912 1.00 89.88 214 LEU A O 1
ATOM 1719 N N . PRO A 1 215 ? 17.067 -2.887 -16.913 1.00 90.50 215 PRO A N 1
ATOM 1720 C CA . PRO A 1 215 ? 18.352 -3.526 -16.637 1.00 90.50 215 PRO A CA 1
ATOM 1721 C C . PRO A 1 215 ? 18.454 -4.120 -15.225 1.00 90.50 215 PRO A C 1
ATOM 1723 O O . PRO A 1 215 ? 17.627 -3.875 -14.347 1.00 90.50 215 PRO A O 1
ATOM 1726 N N . LYS A 1 216 ? 19.513 -4.906 -15.003 1.00 92.31 216 LYS A N 1
ATOM 1727 C CA . LYS A 1 216 ? 19.894 -5.441 -13.686 1.00 92.31 216 LYS A CA 1
ATOM 1728 C C . LYS A 1 216 ? 19.940 -4.341 -12.613 1.00 92.31 216 LYS A C 1
ATOM 1730 O O . LYS A 1 216 ? 20.322 -3.214 -12.902 1.00 92.31 216 LYS A O 1
ATOM 1735 N N . GLN A 1 217 ? 19.627 -4.707 -11.369 1.00 91.44 217 GLN A N 1
ATOM 1736 C CA . GLN A 1 217 ? 19.555 -3.850 -10.173 1.00 91.44 217 GLN A CA 1
ATOM 1737 C C . GLN A 1 217 ? 18.404 -2.841 -10.137 1.00 91.44 217 GLN A C 1
ATOM 1739 O O . GLN A 1 217 ? 18.210 -2.203 -9.105 1.00 91.44 217 GLN A O 1
ATOM 1744 N N . GLN A 1 218 ? 17.610 -2.722 -11.202 1.00 90.75 218 GLN A N 1
ATOM 1745 C CA . GLN A 1 218 ? 16.446 -1.845 -11.186 1.00 90.75 218 GLN A CA 1
ATOM 1746 C C . GLN A 1 218 ? 15.368 -2.367 -10.238 1.00 90.75 218 GLN A C 1
ATOM 1748 O O . GLN A 1 218 ? 15.133 -3.575 -10.151 1.00 90.75 218 GLN A O 1
ATOM 1753 N N . GLU A 1 219 ? 14.719 -1.438 -9.540 1.00 93.25 219 GLU A N 1
ATOM 1754 C CA . GLU A 1 219 ? 13.622 -1.732 -8.625 1.00 93.25 219 GLU A CA 1
ATOM 1755 C C . GLU A 1 219 ? 12.299 -1.829 -9.382 1.00 93.25 219 GLU A C 1
ATOM 1757 O O . GLU A 1 219 ? 12.020 -1.043 -10.291 1.00 93.25 219 GLU A O 1
ATOM 1762 N N . ILE A 1 220 ? 11.483 -2.810 -9.009 1.00 94.38 220 ILE A N 1
ATOM 1763 C CA . ILE A 1 220 ? 10.200 -3.112 -9.634 1.00 94.38 220 ILE A CA 1
ATOM 1764 C C . ILE A 1 220 ? 9.170 -3.408 -8.546 1.00 94.38 220 ILE A C 1
ATOM 1766 O O . ILE A 1 220 ? 9.416 -4.170 -7.613 1.00 94.38 220 ILE A O 1
ATOM 1770 N N . GLY A 1 221 ? 7.989 -2.816 -8.675 1.00 95.38 221 GLY A N 1
ATOM 1771 C CA . GLY A 1 221 ? 6.816 -3.154 -7.882 1.00 95.38 221 GLY A CA 1
ATOM 1772 C C . GLY A 1 221 ? 5.841 -4.030 -8.658 1.00 95.38 221 GLY A C 1
ATOM 1773 O O . GLY A 1 221 ? 5.839 -4.036 -9.885 1.00 95.38 221 GLY A O 1
ATOM 1774 N N . ILE A 1 222 ? 4.969 -4.725 -7.932 1.00 95.50 222 ILE A N 1
ATOM 1775 C CA . ILE A 1 222 ? 3.798 -5.400 -8.501 1.00 95.50 222 ILE A CA 1
ATOM 1776 C C . ILE A 1 222 ? 2.566 -4.521 -8.263 1.00 95.50 222 ILE A C 1
ATOM 1778 O O . ILE A 1 222 ? 2.345 -4.072 -7.138 1.00 95.50 222 ILE A O 1
ATOM 1782 N N . GLU A 1 223 ? 1.793 -4.274 -9.320 1.00 93.50 223 GLU A N 1
ATOM 1783 C CA . GLU A 1 223 ? 0.494 -3.586 -9.275 1.00 93.50 223 GLU A CA 1
ATOM 1784 C C . GLU A 1 223 ? -0.664 -4.581 -9.163 1.00 93.50 223 GLU A C 1
ATOM 1786 O O . GLU A 1 223 ? -1.614 -4.363 -8.416 1.00 93.50 223 GLU A O 1
ATOM 1791 N N . GLU A 1 224 ? -0.593 -5.673 -9.927 1.00 92.56 224 GLU A N 1
ATOM 1792 C CA . GLU A 1 224 ? -1.675 -6.644 -10.066 1.00 92.56 224 GLU A CA 1
ATOM 1793 C C . GLU A 1 224 ? -1.109 -8.051 -10.278 1.00 92.56 224 GLU A C 1
ATOM 1795 O O . GLU A 1 224 ? -0.058 -8.234 -10.895 1.00 92.56 224 GLU A O 1
ATOM 1800 N N . ILE A 1 225 ? -1.825 -9.057 -9.779 1.00 91.62 225 ILE A N 1
ATOM 1801 C CA . ILE A 1 225 ? -1.474 -10.471 -9.923 1.00 91.62 225 ILE A CA 1
ATOM 1802 C C . ILE A 1 225 ? -2.668 -11.190 -10.541 1.00 91.62 225 ILE A C 1
ATOM 1804 O O . ILE A 1 225 ? -3.767 -11.145 -9.983 1.00 91.62 225 ILE A O 1
ATOM 1808 N N . GLN A 1 226 ? -2.425 -11.868 -11.659 1.00 92.44 226 GLN A N 1
ATOM 1809 C CA . GLN A 1 226 ? -3.342 -12.815 -12.291 1.00 92.44 226 GLN A CA 1
ATOM 1810 C C . GLN A 1 226 ? -2.775 -14.237 -12.169 1.00 92.44 226 GLN A C 1
ATOM 1812 O O . GLN A 1 226 ? -1.741 -14.450 -11.531 1.00 92.44 226 GLN A O 1
ATOM 1817 N N . GLU A 1 227 ? -3.479 -15.229 -12.711 1.00 90.44 227 GLU A N 1
ATOM 1818 C CA . GLU A 1 227 ? -3.125 -16.643 -12.545 1.00 90.44 227 GLU A CA 1
ATOM 1819 C C . GLU A 1 227 ? -1.716 -16.955 -13.077 1.00 90.44 227 GLU A C 1
ATOM 1821 O O . GLU A 1 227 ? -0.891 -17.493 -12.337 1.00 90.44 227 GLU A O 1
ATOM 1826 N N . ASP A 1 228 ? -1.397 -16.512 -14.293 1.00 94.31 228 ASP A N 1
ATOM 1827 C CA . ASP A 1 228 ? -0.170 -16.834 -15.036 1.00 94.31 228 ASP A CA 1
ATOM 1828 C C . ASP A 1 228 ? 0.804 -15.651 -15.199 1.00 94.31 228 ASP A C 1
ATOM 1830 O O . ASP A 1 228 ? 1.969 -15.830 -15.570 1.00 94.31 228 ASP A O 1
ATOM 1834 N N . LYS A 1 229 ? 0.360 -14.430 -14.892 1.00 94.81 229 LYS A N 1
ATOM 1835 C CA . LYS A 1 229 ? 1.123 -13.194 -15.107 1.00 94.81 229 LYS A CA 1
ATOM 1836 C C . LYS A 1 229 ? 0.963 -12.181 -13.979 1.00 94.81 229 LYS A C 1
ATOM 1838 O O . LYS A 1 229 ? -0.008 -12.190 -13.223 1.00 94.81 229 LYS A O 1
ATOM 1843 N N . VAL A 1 230 ? 1.931 -11.280 -13.890 1.00 95.25 230 VAL A N 1
ATOM 1844 C CA . VAL A 1 230 ? 1.956 -10.151 -12.960 1.00 95.25 230 VAL A CA 1
ATOM 1845 C C . VAL A 1 230 ? 2.099 -8.853 -13.732 1.00 95.25 230 VAL A C 1
ATOM 1847 O O . VAL A 1 230 ? 2.865 -8.766 -14.693 1.00 95.25 230 VAL A O 1
ATOM 1850 N N . LYS A 1 231 ? 1.344 -7.838 -13.320 1.00 95.94 231 LYS A N 1
ATOM 1851 C CA . LYS A 1 231 ? 1.513 -6.481 -13.817 1.00 95.94 231 LYS A CA 1
ATOM 1852 C C . LYS A 1 231 ? 2.543 -5.794 -12.943 1.00 95.94 231 LYS A C 1
ATOM 1854 O O . LYS A 1 231 ? 2.363 -5.698 -11.726 1.00 95.94 231 LYS A O 1
ATOM 1859 N N . VAL A 1 232 ? 3.626 -5.354 -13.560 1.00 95.81 232 VAL A N 1
ATOM 1860 C CA . VAL A 1 232 ? 4.773 -4.770 -12.877 1.00 95.81 232 VAL A CA 1
ATOM 1861 C C . VAL A 1 232 ? 4.919 -3.305 -13.234 1.00 95.81 232 VAL A C 1
ATOM 1863 O O . VAL A 1 232 ? 4.570 -2.903 -14.341 1.00 95.81 232 VAL A O 1
ATOM 1866 N N . ILE A 1 233 ? 5.499 -2.538 -12.318 1.00 95.38 233 ILE A N 1
ATOM 1867 C CA . ILE A 1 233 ? 5.821 -1.127 -12.500 1.00 95.38 233 ILE A CA 1
ATOM 1868 C C . ILE A 1 233 ? 7.271 -0.868 -12.113 1.00 95.38 233 ILE A C 1
ATOM 1870 O O . ILE A 1 233 ? 7.745 -1.345 -11.081 1.00 95.38 233 ILE A O 1
ATOM 1874 N N . HIS A 1 234 ? 7.993 -0.127 -12.943 1.00 93.50 234 HIS A N 1
ATOM 1875 C CA . HIS A 1 234 ? 9.373 0.256 -12.661 1.00 93.50 234 HIS A CA 1
ATOM 1876 C C . HIS A 1 234 ? 9.437 1.354 -11.588 1.00 93.50 234 HIS A C 1
ATOM 1878 O O . HIS A 1 234 ? 8.709 2.340 -11.660 1.00 93.50 234 HIS A O 1
ATOM 1884 N N . LEU A 1 235 ? 10.308 1.173 -10.592 1.00 92.00 235 LEU A N 1
ATOM 1885 C CA . LEU A 1 235 ? 10.483 2.064 -9.434 1.00 92.00 235 LEU A CA 1
ATOM 1886 C C . LEU A 1 235 ? 11.922 2.579 -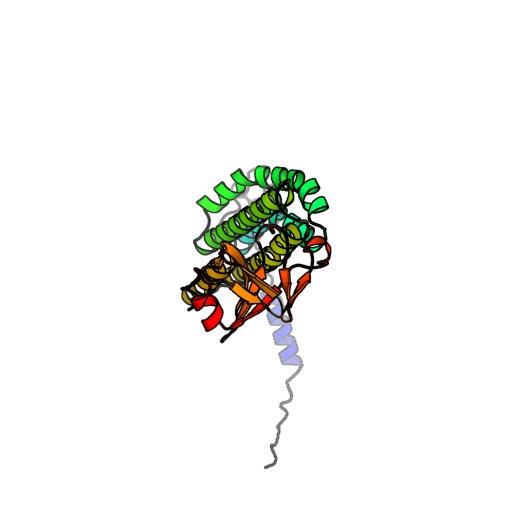9.271 1.00 92.00 235 LEU A C 1
ATOM 1888 O O . LEU A 1 235 ? 12.187 3.373 -8.368 1.00 92.00 235 LEU A O 1
ATOM 1892 N N . GLY A 1 236 ? 12.857 2.099 -10.090 1.00 84.38 236 GLY A N 1
ATOM 1893 C CA . GLY A 1 236 ? 14.273 2.427 -9.952 1.00 84.38 236 GLY A CA 1
ATOM 1894 C C . GLY A 1 236 ? 14.615 3.859 -10.364 1.00 84.38 236 GLY A C 1
ATOM 1895 O O . GLY A 1 236 ? 13.899 4.503 -11.133 1.00 84.38 236 GLY A O 1
ATOM 1896 N N . ASP A 1 237 ? 15.747 4.345 -9.858 1.00 74.81 237 ASP A N 1
ATOM 1897 C CA . ASP A 1 237 ? 16.372 5.570 -10.346 1.00 74.81 237 ASP A CA 1
ATOM 1898 C C . ASP A 1 237 ? 17.114 5.280 -11.655 1.00 74.81 237 ASP A C 1
ATOM 1900 O O . ASP A 1 237 ? 17.964 4.387 -11.733 1.00 74.81 237 ASP A O 1
ATOM 1904 N N . TRP A 1 238 ? 16.765 6.023 -12.704 1.00 68.19 238 TRP A N 1
ATOM 1905 C CA . TRP A 1 238 ? 17.427 5.921 -13.996 1.00 68.19 238 TRP A CA 1
ATOM 1906 C C . TRP A 1 238 ? 18.755 6.669 -13.978 1.00 68.19 238 TRP A C 1
ATOM 1908 O O . TRP A 1 238 ? 18.804 7.841 -13.610 1.00 68.19 238 TRP A O 1
ATOM 1918 N N . PHE A 1 239 ? 19.794 6.016 -14.486 1.00 52.09 239 PHE A N 1
ATOM 1919 C CA . PHE A 1 239 ? 20.973 6.687 -15.008 1.00 52.09 239 PHE A CA 1
ATOM 1920 C C . PHE A 1 239 ? 20.971 6.414 -16.524 1.00 52.09 239 PHE A C 1
ATOM 1922 O O . PHE A 1 239 ? 21.194 5.289 -16.955 1.00 52.09 239 PHE A O 1
ATOM 1929 N N . GLU A 1 240 ? 20.635 7.439 -17.311 1.00 53.69 240 GLU A N 1
ATOM 1930 C CA . GLU A 1 240 ? 21.017 7.626 -18.726 1.00 53.69 240 GLU A CA 1
ATOM 1931 C C . GLU A 1 240 ? 20.050 7.195 -19.863 1.00 53.69 240 GLU A C 1
ATOM 1933 O O . GLU A 1 240 ? 19.692 8.076 -20.643 1.00 53.69 240 GLU A O 1
ATOM 1938 N N . SER A 1 241 ? 19.553 5.955 -20.014 1.00 56.06 241 SER A N 1
ATOM 1939 C CA . SER A 1 241 ? 18.633 5.631 -21.143 1.00 56.06 241 SER A CA 1
ATOM 1940 C C . SER A 1 241 ? 17.805 4.344 -20.982 1.00 56.06 241 SER A C 1
ATOM 1942 O O . SER A 1 241 ? 18.157 3.448 -20.212 1.00 56.06 241 SER A O 1
ATOM 1944 N N . VAL A 1 242 ? 16.684 4.237 -21.721 1.00 60.34 242 VAL A N 1
ATOM 1945 C CA . VAL A 1 242 ? 15.900 2.990 -21.850 1.00 60.34 242 VAL A CA 1
ATOM 1946 C C . VAL A 1 242 ? 16.018 2.437 -23.263 1.00 60.34 242 VAL A C 1
ATOM 1948 O O . VAL A 1 242 ? 15.780 3.146 -24.242 1.00 60.34 242 VAL A O 1
ATOM 1951 N N . VAL A 1 243 ? 16.337 1.147 -23.373 1.00 59.94 243 VAL A N 1
ATOM 1952 C CA . VAL A 1 243 ? 16.398 0.452 -24.662 1.00 59.94 243 VAL A CA 1
ATOM 1953 C C . VAL A 1 243 ? 15.016 -0.098 -25.003 1.00 59.94 243 VAL A C 1
ATOM 1955 O O . VAL A 1 243 ? 14.530 -1.017 -24.332 1.00 59.94 243 VAL A O 1
ATOM 1958 N N . LEU A 1 244 ? 14.415 0.436 -26.068 1.00 60.53 244 LEU A N 1
ATOM 1959 C CA . LEU A 1 244 ? 13.238 -0.154 -26.698 1.00 60.53 244 LEU A CA 1
ATOM 1960 C C . LEU A 1 244 ? 13.634 -1.404 -27.492 1.00 60.53 244 LEU A C 1
ATOM 1962 O O . LEU A 1 244 ? 14.745 -1.515 -28.029 1.00 60.53 244 LEU A O 1
ATOM 1966 N N . THR A 1 245 ? 12.718 -2.360 -27.612 1.00 56.94 245 THR A N 1
ATOM 1967 C CA . THR A 1 245 ? 12.860 -3.467 -28.563 1.00 56.94 245 THR A CA 1
ATOM 1968 C C . THR A 1 245 ? 13.025 -2.913 -29.983 1.00 56.94 245 THR A C 1
ATOM 1970 O O . THR A 1 245 ? 12.084 -2.365 -30.545 1.00 56.94 245 THR A O 1
ATOM 1973 N N . GLY A 1 246 ? 14.230 -3.032 -30.558 1.00 55.97 246 GLY A N 1
ATOM 1974 C CA . GLY A 1 246 ? 14.556 -2.490 -31.889 1.00 55.97 246 GLY A CA 1
ATOM 1975 C C . GLY A 1 246 ? 15.734 -1.509 -31.949 1.00 55.97 246 GLY A C 1
ATOM 1976 O O . GLY A 1 246 ? 15.944 -0.904 -32.994 1.00 55.97 246 GLY A O 1
ATOM 1977 N N . SER A 1 247 ? 16.517 -1.373 -30.870 1.00 53.84 247 SER A N 1
ATOM 1978 C CA . SER A 1 247 ? 17.750 -0.555 -30.808 1.00 53.84 247 SER A CA 1
ATOM 1979 C C . SER A 1 247 ? 17.536 0.962 -30.756 1.00 53.84 247 SER A C 1
ATOM 1981 O O . SER A 1 247 ? 18.500 1.712 -30.878 1.00 53.84 247 SER A O 1
ATOM 1983 N N . VAL A 1 248 ? 16.302 1.426 -30.545 1.00 56.69 248 VAL A N 1
ATOM 1984 C CA . VAL A 1 248 ? 16.032 2.845 -30.290 1.00 56.69 248 VAL A CA 1
ATOM 1985 C C . VAL A 1 248 ? 16.197 3.103 -28.796 1.00 56.69 248 VAL A C 1
ATOM 1987 O O . VAL A 1 248 ? 15.409 2.624 -27.977 1.00 56.69 248 VAL A O 1
ATOM 1990 N N . GLU A 1 249 ? 17.240 3.840 -28.435 1.00 59.69 249 GLU A N 1
ATOM 1991 C CA . GLU A 1 249 ? 17.383 4.384 -27.088 1.00 59.69 249 GLU A CA 1
ATOM 1992 C C . GLU A 1 249 ? 16.459 5.592 -26.945 1.00 59.69 249 GLU A C 1
ATOM 1994 O O . GLU A 1 249 ? 16.518 6.537 -27.730 1.00 59.69 249 GLU A O 1
ATOM 1999 N N . THR A 1 250 ? 15.571 5.550 -25.955 1.00 61.12 250 THR A N 1
ATOM 2000 C CA . THR A 1 250 ? 14.746 6.703 -25.589 1.00 61.12 250 THR A CA 1
ATOM 2001 C C . THR A 1 250 ? 15.292 7.300 -24.302 1.00 61.12 250 THR A C 1
ATOM 2003 O O . THR A 1 250 ? 15.486 6.586 -23.314 1.00 61.12 250 THR A O 1
ATOM 2006 N N . SER A 1 251 ? 15.533 8.615 -24.313 1.00 62.34 251 SER A N 1
ATOM 2007 C CA . SER A 1 251 ? 15.821 9.354 -23.083 1.00 62.34 251 SER A CA 1
ATOM 2008 C C . SER A 1 251 ? 14.623 9.257 -22.144 1.00 62.34 251 SER A C 1
ATOM 2010 O O . SER A 1 251 ? 13.479 9.469 -22.547 1.00 62.34 251 SER A O 1
ATOM 2012 N N . VAL A 1 252 ? 14.895 8.965 -20.878 1.00 61.31 252 VAL A N 1
ATOM 2013 C CA . VAL A 1 252 ? 13.892 8.873 -19.809 1.00 61.31 252 VAL A CA 1
ATOM 2014 C C . VAL A 1 252 ? 13.128 10.189 -19.647 1.00 61.31 252 VAL A C 1
ATOM 2016 O O . VAL A 1 252 ? 11.962 10.172 -19.269 1.00 61.31 252 VAL A O 1
ATOM 2019 N N . GLU A 1 253 ? 13.741 11.323 -19.992 1.00 63.22 253 GLU A N 1
ATOM 2020 C CA . GLU A 1 253 ? 13.105 12.647 -19.962 1.00 63.22 253 GLU A CA 1
ATOM 2021 C C . GLU A 1 253 ? 11.911 12.762 -20.920 1.00 63.22 253 GLU A C 1
ATOM 2023 O O . GLU A 1 253 ? 11.018 13.576 -20.698 1.00 63.22 253 GLU A O 1
ATOM 2028 N N . ASN A 1 254 ? 11.859 11.912 -21.951 1.00 67.94 254 ASN A N 1
ATOM 2029 C CA . ASN A 1 254 ? 10.765 11.880 -22.919 1.00 67.94 254 ASN A CA 1
ATOM 2030 C C . ASN A 1 254 ? 9.598 10.983 -22.478 1.00 67.94 254 ASN A C 1
ATOM 2032 O O . ASN A 1 254 ? 8.571 10.936 -23.159 1.00 67.94 254 ASN A O 1
ATOM 2036 N N . LEU A 1 255 ? 9.730 10.246 -21.368 1.00 72.56 255 LEU A N 1
ATOM 2037 C CA . LEU A 1 255 ? 8.639 9.428 -20.849 1.00 72.56 255 LEU A CA 1
ATOM 2038 C C . LEU A 1 255 ? 7.596 10.319 -20.168 1.00 72.56 255 LEU A C 1
ATOM 2040 O O . LEU A 1 255 ? 7.875 11.050 -19.222 1.00 72.56 255 LEU A O 1
ATOM 2044 N N . THR A 1 256 ? 6.354 10.208 -20.626 1.00 79.06 256 THR A N 1
ATOM 2045 C CA . THR A 1 256 ? 5.209 10.942 -20.067 1.00 79.06 256 THR A CA 1
ATOM 2046 C C . THR A 1 256 ? 4.449 10.148 -19.005 1.00 79.06 256 THR A C 1
ATOM 2048 O O . THR A 1 256 ? 3.538 10.681 -18.375 1.00 79.06 256 THR A O 1
ATOM 2051 N N . SER A 1 257 ? 4.799 8.873 -18.804 1.00 85.31 257 SER A N 1
ATOM 2052 C CA . SER A 1 257 ? 4.152 7.978 -17.843 1.00 85.31 257 SER A CA 1
ATOM 2053 C C . SER A 1 257 ? 5.118 6.911 -17.305 1.00 85.31 257 SER A C 1
ATOM 2055 O O . SER A 1 257 ? 6.117 6.602 -17.963 1.00 85.31 257 SER A O 1
ATOM 2057 N N . PRO A 1 258 ? 4.846 6.342 -16.113 1.00 90.75 258 PRO A N 1
ATOM 2058 C CA . PRO A 1 258 ? 5.603 5.214 -15.577 1.00 90.75 258 PRO A CA 1
ATOM 2059 C C . PRO A 1 258 ? 5.620 4.002 -16.512 1.00 90.75 258 PRO A C 1
ATOM 2061 O O . PRO A 1 258 ? 4.595 3.641 -17.091 1.00 90.75 258 PRO A O 1
ATOM 2064 N N . ILE A 1 259 ? 6.763 3.316 -16.591 1.00 91.25 259 ILE A N 1
ATOM 2065 C CA . ILE A 1 259 ? 6.854 2.040 -17.308 1.00 91.25 259 ILE A CA 1
ATOM 2066 C C . ILE A 1 259 ? 6.130 0.975 -16.490 1.00 91.25 259 ILE A C 1
ATOM 2068 O O . ILE A 1 259 ? 6.573 0.598 -15.403 1.00 91.25 259 ILE A O 1
ATOM 2072 N N . SER A 1 260 ? 5.022 0.491 -17.039 1.00 93.75 260 SER A N 1
ATOM 2073 C CA . SER A 1 260 ? 4.172 -0.532 -16.445 1.00 93.75 260 SER A CA 1
ATOM 2074 C C . SER A 1 260 ? 3.723 -1.523 -17.513 1.00 93.75 260 SER A C 1
ATOM 2076 O O . SER A 1 260 ? 3.432 -1.133 -18.645 1.00 93.75 260 SER A O 1
ATOM 2078 N N . GLY A 1 261 ? 3.668 -2.809 -17.177 1.00 95.19 261 GLY A N 1
ATOM 2079 C CA . GLY A 1 261 ? 3.326 -3.845 -18.145 1.00 95.19 261 GLY A CA 1
ATOM 2080 C C . GLY A 1 261 ? 3.155 -5.227 -17.543 1.00 95.19 261 GLY A C 1
ATOM 2081 O O . GLY A 1 261 ? 3.501 -5.473 -16.389 1.00 95.19 261 GLY A O 1
ATOM 2082 N N . TRP A 1 262 ? 2.606 -6.139 -18.339 1.00 96.00 262 TRP A N 1
ATOM 2083 C CA . TRP A 1 262 ? 2.427 -7.533 -17.945 1.00 96.00 262 TRP A CA 1
ATOM 2084 C C . TRP A 1 262 ? 3.692 -8.346 -18.215 1.00 96.00 262 TRP A C 1
ATOM 2086 O O . TRP A 1 262 ? 4.281 -8.252 -19.289 1.00 96.00 262 TRP A O 1
ATOM 2096 N N . VAL A 1 263 ? 4.066 -9.190 -17.256 1.00 95.31 263 VAL A N 1
ATOM 2097 C CA . VAL A 1 263 ? 5.153 -10.169 -17.365 1.00 95.31 263 VAL A CA 1
ATOM 2098 C C . VAL A 1 263 ? 4.635 -11.518 -16.873 1.00 95.31 263 VAL A C 1
ATOM 2100 O O . VAL A 1 263 ? 3.878 -11.564 -15.903 1.00 95.31 263 VAL A O 1
ATOM 2103 N N . SER A 1 264 ? 5.011 -12.628 -17.514 1.00 95.38 264 SER A N 1
ATOM 2104 C CA . SER A 1 264 ? 4.637 -13.953 -17.001 1.00 95.38 264 SER A CA 1
ATOM 2105 C C . SER A 1 264 ? 5.252 -14.184 -15.614 1.00 95.38 264 SER A C 1
ATOM 2107 O O . SER A 1 264 ? 6.350 -13.704 -15.322 1.00 95.38 264 SER A O 1
ATOM 2109 N N . LYS A 1 265 ? 4.566 -14.929 -14.739 1.00 94.81 265 LYS A N 1
ATOM 2110 C CA . LYS A 1 265 ? 5.094 -15.256 -13.402 1.00 94.81 265 LYS A CA 1
ATOM 2111 C C . LYS A 1 265 ? 6.427 -15.992 -13.484 1.00 94.81 265 LYS A C 1
ATOM 2113 O O . LYS A 1 265 ? 7.324 -15.712 -12.696 1.00 94.81 265 LYS A O 1
ATOM 2118 N N . GLU A 1 266 ? 6.561 -16.903 -14.446 1.00 94.19 266 GLU A N 1
ATOM 2119 C CA . GLU A 1 266 ? 7.803 -17.639 -14.690 1.00 94.19 266 GLU A CA 1
ATOM 2120 C C . GLU A 1 266 ? 8.961 -16.687 -15.014 1.00 94.19 266 GLU A C 1
ATOM 2122 O O . GLU A 1 266 ? 10.019 -16.758 -14.388 1.00 94.19 266 GLU A O 1
ATOM 2127 N N . GLU A 1 267 ? 8.746 -15.744 -15.937 1.00 94.44 267 GLU A N 1
ATOM 2128 C CA . GLU A 1 267 ? 9.776 -14.779 -16.317 1.00 94.44 267 GLU A CA 1
ATOM 2129 C C . GLU A 1 267 ? 10.099 -13.829 -15.156 1.00 94.44 267 GLU A C 1
ATOM 2131 O O . GLU A 1 267 ? 11.269 -13.548 -14.896 1.00 94.44 267 GLU A O 1
ATOM 2136 N N . PHE A 1 268 ? 9.092 -13.385 -14.399 1.00 95.38 268 PHE A N 1
ATOM 2137 C CA . PHE A 1 268 ? 9.309 -12.547 -13.222 1.00 95.38 268 PHE A CA 1
ATOM 2138 C C . PHE A 1 268 ? 10.159 -13.256 -12.162 1.00 95.38 268 PHE A C 1
ATOM 2140 O O . PHE A 1 268 ? 11.173 -12.707 -11.726 1.00 95.38 268 PHE A O 1
ATOM 2147 N N . LYS A 1 269 ? 9.801 -14.492 -11.787 1.00 94.81 269 LYS A N 1
ATOM 2148 C CA . LYS A 1 269 ? 10.555 -15.303 -10.816 1.00 94.81 269 LYS A CA 1
ATOM 2149 C C . LYS A 1 269 ? 11.988 -15.555 -11.279 1.00 94.81 269 LYS A C 1
ATOM 2151 O O . LYS A 1 269 ? 12.918 -15.469 -10.487 1.00 94.81 269 LYS A O 1
ATOM 2156 N N . LYS A 1 270 ? 12.181 -15.831 -12.571 1.00 94.88 270 LYS A N 1
ATOM 2157 C CA . LYS A 1 270 ? 13.501 -16.098 -13.160 1.00 94.88 270 LYS A CA 1
ATOM 2158 C C . LYS A 1 270 ? 14.417 -14.874 -13.159 1.00 94.88 270 LYS A C 1
ATOM 2160 O O . LYS A 1 270 ? 15.640 -15.020 -13.158 1.00 94.88 270 LYS A O 1
ATOM 2165 N N . ARG A 1 271 ? 13.846 -13.670 -13.242 1.00 95.31 271 ARG A N 1
ATOM 2166 C CA . ARG A 1 271 ? 14.595 -12.436 -13.533 1.00 95.31 271 ARG A CA 1
ATOM 2167 C C . ARG A 1 271 ? 14.664 -11.436 -12.400 1.00 95.31 271 ARG A C 1
ATOM 2169 O O . ARG A 1 271 ? 15.362 -10.429 -12.559 1.00 95.31 271 ARG A O 1
ATOM 2176 N N . THR A 1 272 ? 13.987 -11.713 -11.296 1.00 94.88 272 THR A N 1
ATOM 2177 C CA . THR A 1 272 ? 13.984 -10.882 -10.096 1.00 94.88 272 THR A CA 1
ATOM 2178 C C . THR A 1 272 ? 14.451 -11.681 -8.881 1.00 94.88 272 THR A C 1
ATOM 2180 O O . THR A 1 272 ? 14.777 -12.862 -8.980 1.00 94.88 272 THR A O 1
ATOM 2183 N N . ASP A 1 273 ? 14.525 -11.030 -7.729 1.00 92.06 273 ASP A N 1
ATOM 2184 C CA . ASP A 1 273 ? 14.658 -11.667 -6.415 1.00 92.06 273 ASP A CA 1
ATOM 2185 C C . ASP A 1 273 ? 13.302 -12.156 -5.852 1.00 92.06 273 ASP A C 1
ATOM 2187 O O . ASP A 1 273 ? 13.215 -12.609 -4.710 1.00 92.06 273 ASP A O 1
ATOM 2191 N N . GLY A 1 274 ? 12.229 -12.086 -6.649 1.00 75.06 274 GLY A N 1
ATOM 2192 C CA . GLY A 1 274 ? 10.860 -12.425 -6.271 1.00 75.06 274 GLY A CA 1
ATOM 2193 C C . GLY A 1 274 ? 10.475 -13.879 -6.510 1.00 75.06 274 GLY A C 1
ATOM 2194 O O . GLY A 1 274 ? 9.527 -14.149 -7.243 1.00 75.06 274 GLY A O 1
ATOM 2195 N N . ALA A 1 275 ? 11.176 -14.818 -5.874 1.00 63.34 275 ALA A N 1
ATOM 2196 C CA . ALA A 1 275 ? 10.875 -16.249 -5.991 1.00 63.34 275 ALA A CA 1
ATOM 2197 C C . ALA A 1 275 ? 9.497 -16.657 -5.411 1.00 63.34 275 ALA A C 1
ATOM 2199 O O . ALA A 1 275 ? 8.985 -17.720 -5.743 1.00 63.34 275 ALA A O 1
ATOM 2200 N N . GLU A 1 276 ? 8.880 -15.811 -4.583 1.00 66.75 276 GLU A N 1
ATOM 2201 C CA . GLU A 1 276 ? 7.755 -16.145 -3.689 1.00 66.75 276 GLU A CA 1
ATOM 2202 C C . GLU A 1 276 ? 6.354 -15.847 -4.272 1.00 66.75 276 GLU A C 1
ATOM 2204 O O . GLU A 1 276 ? 5.414 -15.618 -3.520 1.00 66.75 276 GLU A O 1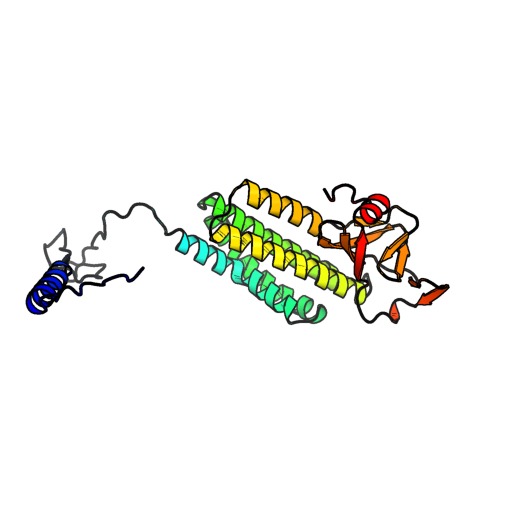
ATOM 2209 N N . LEU A 1 277 ? 6.178 -15.803 -5.599 1.00 70.81 277 LEU A N 1
ATOM 2210 C CA . LEU A 1 277 ? 4.871 -15.501 -6.228 1.00 70.81 277 LEU A CA 1
ATOM 2211 C C . LEU A 1 277 ? 3.858 -16.670 -6.247 1.00 70.81 277 LEU A C 1
ATOM 2213 O O . LEU A 1 277 ? 2.973 -16.680 -7.110 1.00 70.81 277 LEU A O 1
ATOM 2217 N N . ASP A 1 278 ? 4.009 -17.642 -5.346 1.00 59.88 278 ASP A N 1
ATOM 2218 C CA . ASP A 1 278 ? 3.131 -18.817 -5.212 1.00 59.88 278 ASP A CA 1
ATOM 2219 C C . ASP A 1 278 ? 2.087 -18.648 -4.103 1.00 59.88 278 ASP A C 1
ATOM 2221 O O . ASP A 1 278 ? 2.457 -18.201 -2.993 1.00 59.88 278 ASP A O 1
#

Sequence (278 aa):
MIFNYKTRKIDMKKTMLLVTLALLLASSSFAAFCSKCGYKAGDESVFCSKCGTKLDGSAANDSKHSETDTLALIDDKFSPVNDFEIFVYSSNYLTCVAKFPEFQILFNKNIKDIEEIEKTAGKRDKQIIAYYYRKWEILKTLQDVWSSNIGTNIRKQAYMVKFAGVLKYINEIIAKLKVGISDPDLKALETKLNVLLKVYKVTSRYILVNDFRLPKQQEIGIEEIQEDKVKVIHLGDWFESVVLTGSVETSVENLTSPISGWVSKEEFKKRTDGAELD

Secondary structure (DSSP, 8-state):
-----------HHHHHHHHHHHHHTS------B-TTT-PBPPTT-SB-TTT-PBP-------S---HHHHHHHHHHHTHHHHHHHHHHHHS-HHHHHHHHHHHHHHHHHHHHHHHHHHHH--HHHHHHHHHHHHHHHHHHHHHHHHH-SSS-HHHHHHHHHHHHHHHHHHHHHHHHHHH---HHHHHHHHHHHHHHH-EEEB-SSEEEETTEEEETT-EEEEEEE-SSEEEEEE-SPP-S-EEETTS-EE-GGG--S--EEEEEHHHHHHHBS-TT--

Radius of gyration: 30.24 Å; chains: 1; bounding box: 85×51×79 Å

pLDDT: mean 83.95, std 16.74, range [34.22, 98.69]